Protein AF-A0AAN1KQ07-F1 (afdb_monomer)

pLDDT: mean 73.18, std 18.83, range [30.02, 97.5]

Sequence (276 aa):
MKSGLISFLAFVPVLSQASTLCHQEENWLAGCELRNDKVVSFCTDKTGLTTYRYGKPNNIELIIKERQPGTMKTLSEGYSRGAASEY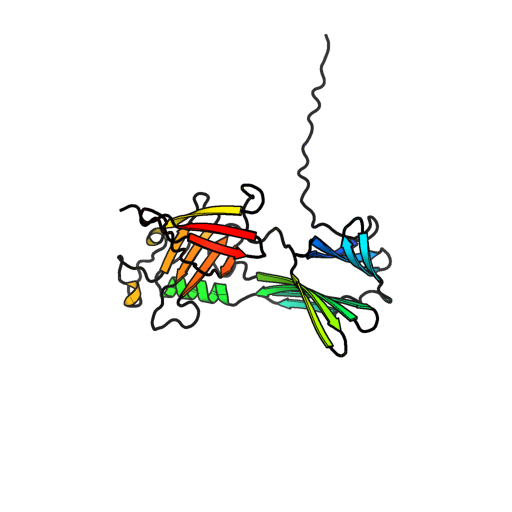QAQNGRYTYTYTDGLYGSNDAAYLLMELNHRGFEIAGLTENTLSHHTVDKSLTVSHDSKGELANIKCDDDSHFYGEPVGRSEYIHILRNVTDKYRLPLADLPSQCQSDTAPCVKLYEDFNRDFIFVQFQSIDQSSFVNDKAYLIKMATGDISQVTMQTLSSSDETLMKPLLYLTVDVKQLVVSLESEVR

Radius of gyration: 23.9 Å; Cα contacts (8 Å, |Δi|>4): 560; chains: 1; bounding box: 63×69×66 Å

Mean predicted aligned error: 15.03 Å

Organism: NCBI:txid689

Structure (mmCIF, N/CA/C/O backbone):
data_AF-A0AAN1KQ07-F1
#
_entry.id   AF-A0AAN1KQ07-F1
#
loop_
_atom_site.group_PDB
_atom_site.id
_atom_site.type_symbol
_atom_site.label_atom_id
_atom_site.label_alt_id
_atom_site.label_comp_id
_atom_site.label_asym_id
_atom_site.label_entity_id
_atom_site.label_seq_id
_atom_site.pdbx_PDB_ins_code
_atom_site.Cartn_x
_atom_site.Cartn_y
_atom_site.Cartn_z
_atom_site.occupancy
_atom_site.B_iso_or_equiv
_atom_site.auth_seq_id
_atom_site.auth_comp_id
_atom_site.auth_asym_id
_atom_site.auth_atom_id
_atom_site.pdbx_PDB_model_num
ATOM 1 N N . MET A 1 1 ? -34.128 50.312 -18.039 1.00 38.19 1 MET A N 1
ATOM 2 C CA . MET A 1 1 ? -32.813 49.825 -17.570 1.00 38.19 1 MET A CA 1
ATOM 3 C C . MET A 1 1 ? -33.069 48.710 -16.565 1.00 38.19 1 MET A C 1
ATOM 5 O O . MET A 1 1 ? -33.538 49.000 -15.475 1.00 38.19 1 MET A O 1
ATOM 9 N N . LYS A 1 2 ? -32.902 47.441 -16.953 1.00 36.25 2 LYS A N 1
ATOM 10 C CA . LYS A 1 2 ? -33.012 46.291 -16.041 1.00 36.25 2 LYS A CA 1
ATOM 11 C C . LYS A 1 2 ? -31.620 45.685 -15.920 1.00 36.25 2 LYS A C 1
ATOM 13 O O . LYS A 1 2 ? -31.117 45.125 -16.886 1.00 36.25 2 LYS A O 1
ATOM 18 N N . SER A 1 3 ? -30.997 45.895 -14.765 1.00 41.97 3 SER A N 1
ATOM 19 C CA . SER A 1 3 ? -29.704 45.314 -14.413 1.00 41.97 3 SER A CA 1
ATOM 20 C C . SER A 1 3 ? -29.945 43.870 -13.974 1.00 41.97 3 SER A C 1
ATOM 22 O O . SER A 1 3 ? -30.641 43.640 -12.986 1.00 41.97 3 SER A O 1
ATOM 24 N N . GLY A 1 4 ? -29.461 42.907 -14.757 1.00 42.38 4 GLY A N 1
ATOM 25 C CA . GLY A 1 4 ? -29.500 41.487 -14.420 1.00 42.38 4 GLY A CA 1
ATOM 26 C C . GLY A 1 4 ? -28.246 41.118 -13.639 1.00 42.38 4 GLY A C 1
ATOM 27 O O . GLY A 1 4 ? -27.149 41.147 -14.190 1.00 42.38 4 GLY A O 1
ATOM 28 N N . LEU A 1 5 ? -28.413 40.797 -12.356 1.00 42.97 5 LEU A N 1
ATOM 29 C CA . LEU A 1 5 ? -27.361 40.246 -11.508 1.00 42.97 5 LEU A CA 1
ATOM 30 C C . LEU A 1 5 ? -27.077 38.807 -11.973 1.00 42.97 5 LEU A C 1
ATOM 32 O O . LEU A 1 5 ? -27.916 37.923 -11.805 1.00 42.97 5 LEU A O 1
ATOM 36 N N . ILE A 1 6 ? -25.915 38.572 -12.578 1.00 50.25 6 ILE A N 1
ATOM 37 C CA . ILE A 1 6 ? -25.430 37.222 -12.881 1.00 50.25 6 ILE A CA 1
ATOM 38 C C . ILE A 1 6 ? -24.844 36.662 -11.583 1.00 50.25 6 ILE A C 1
ATOM 40 O O . ILE A 1 6 ? -23.794 37.104 -11.121 1.00 50.25 6 ILE A O 1
ATOM 44 N N . SER A 1 7 ? -25.563 35.725 -10.964 1.00 46.09 7 SER A N 1
ATOM 45 C CA . SER A 1 7 ? -25.083 34.960 -9.814 1.00 46.09 7 SER A CA 1
ATOM 46 C C . SER A 1 7 ? -24.052 33.940 -10.302 1.00 46.09 7 SER A C 1
ATOM 48 O O . SER A 1 7 ? -24.387 32.991 -11.007 1.00 46.09 7 SER A O 1
ATOM 50 N N . PHE A 1 8 ? -22.783 34.173 -9.965 1.00 45.00 8 PHE A N 1
ATOM 51 C CA . PHE A 1 8 ? -21.714 33.194 -10.124 1.00 45.00 8 PHE A CA 1
ATOM 52 C C . PHE A 1 8 ? -21.908 32.092 -9.073 1.00 45.00 8 PHE A C 1
ATOM 54 O O . PHE A 1 8 ? -21.627 32.292 -7.892 1.00 45.00 8 PHE A O 1
ATOM 61 N N . LEU A 1 9 ? -22.407 30.932 -9.502 1.00 43.44 9 LEU A N 1
ATOM 62 C CA . LEU A 1 9 ? -22.346 29.695 -8.726 1.00 43.44 9 LEU A CA 1
ATOM 63 C C . LEU A 1 9 ? -20.878 29.270 -8.628 1.00 43.44 9 LEU A C 1
ATOM 65 O O . LEU A 1 9 ? -20.311 28.716 -9.568 1.00 43.44 9 LEU A O 1
ATOM 69 N N . ALA A 1 10 ? -20.252 29.567 -7.492 1.00 41.28 10 ALA A N 1
ATOM 70 C CA . ALA A 1 10 ? -18.958 29.009 -7.144 1.00 41.28 10 ALA A CA 1
ATOM 71 C C . ALA A 1 10 ? -19.138 27.511 -6.860 1.00 41.28 10 ALA A C 1
ATOM 73 O O . ALA A 1 10 ? -19.694 27.125 -5.831 1.00 41.28 10 ALA A O 1
ATOM 74 N N . PHE A 1 11 ? -18.686 26.669 -7.789 1.00 35.41 11 PHE A N 1
ATOM 75 C CA . PHE A 1 11 ? -18.476 25.249 -7.534 1.00 35.41 11 PHE A CA 1
ATOM 76 C C . PHE A 1 11 ? -17.309 25.119 -6.557 1.00 35.41 11 PHE A C 1
ATOM 78 O O . PHE A 1 11 ? -16.147 25.249 -6.937 1.00 35.41 11 PHE A O 1
ATOM 85 N N . VAL A 1 12 ? -17.625 24.910 -5.281 1.00 34.44 12 VAL A N 1
ATOM 86 C CA . VAL A 1 12 ? -16.639 24.467 -4.298 1.00 34.44 12 VAL A CA 1
ATOM 87 C C . VAL A 1 12 ? -16.418 22.975 -4.559 1.00 34.44 12 VAL A C 1
ATOM 89 O O . VAL A 1 12 ? -17.384 22.215 -4.453 1.00 34.44 12 VAL A O 1
ATOM 92 N N . PRO A 1 13 ? -15.209 22.529 -4.940 1.00 33.00 13 PRO A N 1
ATOM 93 C CA . PRO A 1 13 ? -14.930 21.107 -5.053 1.00 33.00 13 PRO A CA 1
ATOM 94 C C . PRO A 1 13 ? -15.088 20.483 -3.664 1.00 33.00 13 PRO A C 1
ATOM 96 O O . PRO A 1 13 ? -14.389 20.849 -2.717 1.00 33.00 13 PRO A O 1
ATOM 99 N N . VAL A 1 14 ? -16.052 19.574 -3.533 1.00 30.09 14 VAL A N 1
ATOM 100 C CA . VAL A 1 14 ? -16.209 18.747 -2.339 1.00 30.09 14 VAL A CA 1
ATOM 101 C C . VAL A 1 14 ? -15.036 17.777 -2.353 1.00 30.09 14 VAL A C 1
ATOM 103 O O . VAL A 1 14 ? -15.020 16.829 -3.132 1.00 30.09 14 VAL A O 1
ATOM 106 N N . LEU A 1 15 ? -14.018 18.058 -1.539 1.00 30.02 15 LEU A N 1
ATOM 107 C CA . LEU A 1 15 ? -12.998 17.073 -1.197 1.00 30.02 15 LEU A CA 1
ATOM 108 C C . LEU A 1 15 ? -13.738 15.835 -0.678 1.00 30.02 15 LEU A C 1
ATOM 110 O O . LEU A 1 15 ? -14.465 15.932 0.311 1.00 30.02 15 LEU A O 1
ATOM 114 N N . SER A 1 16 ? -13.607 14.712 -1.387 1.00 33.19 16 SER A N 1
ATOM 115 C CA . SER A 1 16 ? -14.172 13.427 -0.980 1.00 33.19 16 SER A CA 1
ATOM 116 C C . SER A 1 16 ? -13.519 13.016 0.337 1.00 33.19 16 SER A C 1
ATOM 118 O O . SER A 1 16 ? -12.404 12.501 0.373 1.00 33.19 16 SER A O 1
ATOM 120 N N . GLN A 1 17 ? -14.171 13.359 1.442 1.00 42.62 17 GLN A N 1
ATOM 121 C CA . GLN A 1 17 ? -13.816 12.883 2.765 1.00 42.62 17 GLN A CA 1
ATOM 122 C C . GLN A 1 17 ? -14.303 11.436 2.843 1.00 42.62 17 GLN A C 1
ATOM 124 O O . GLN A 1 17 ? -15.470 11.183 2.537 1.00 42.62 17 GLN A O 1
ATOM 129 N N . ALA A 1 18 ? -13.423 10.500 3.214 1.00 51.59 18 ALA A N 1
ATOM 130 C CA . ALA A 1 18 ? -13.795 9.103 3.427 1.00 51.59 18 ALA A CA 1
ATOM 131 C C . ALA A 1 18 ? -15.107 9.024 4.224 1.00 51.59 18 ALA A C 1
ATOM 133 O O . ALA A 1 18 ? -15.278 9.739 5.220 1.00 51.59 18 ALA A O 1
ATOM 134 N N . SER A 1 19 ? -16.048 8.200 3.756 1.00 71.62 19 SER A N 1
ATOM 135 C CA . SER A 1 19 ? -17.353 8.058 4.392 1.00 71.62 19 SER A CA 1
ATOM 136 C C . SER A 1 19 ? -17.136 7.614 5.849 1.00 71.62 19 SER A C 1
ATOM 138 O O . SER A 1 19 ? -16.514 6.595 6.127 1.00 71.62 19 SER A O 1
ATOM 140 N N . THR A 1 20 ? -17.553 8.439 6.814 1.00 87.12 20 THR A N 1
ATOM 141 C CA . THR A 1 20 ? -17.334 8.205 8.252 1.00 87.12 20 THR A CA 1
ATOM 142 C C . THR A 1 20 ? -18.661 7.980 8.966 1.00 87.12 20 THR A C 1
ATOM 144 O O . THR A 1 20 ? -19.674 8.584 8.615 1.00 87.12 20 THR A O 1
ATOM 147 N N . LEU A 1 21 ? -18.664 7.119 9.990 1.00 94.12 21 LEU A N 1
ATOM 148 C CA . LEU A 1 21 ? -19.813 6.894 10.878 1.00 94.12 21 LEU A CA 1
ATOM 149 C C . LEU A 1 21 ? -19.803 7.812 12.113 1.00 94.12 21 LEU A C 1
ATOM 151 O O . LEU A 1 21 ? -20.588 7.600 13.040 1.00 94.12 21 LEU A O 1
ATOM 155 N N . CYS A 1 22 ? -18.910 8.802 12.170 1.00 93.38 22 CYS A N 1
ATOM 156 C CA . CYS A 1 22 ? -18.866 9.759 13.274 1.00 93.38 22 CYS A CA 1
ATOM 157 C C . CYS A 1 22 ? -20.029 10.748 13.213 1.00 93.38 22 CYS A C 1
ATOM 159 O O . CYS A 1 22 ? -20.415 11.228 12.147 1.00 93.38 22 CYS A O 1
ATOM 161 N N . HIS A 1 23 ? -20.592 11.071 14.375 1.00 91.81 23 HIS A N 1
ATOM 162 C CA . HIS A 1 23 ? -21.621 12.102 14.474 1.00 91.81 23 HIS A CA 1
ATOM 163 C C . HIS A 1 23 ? -20.999 13.505 14.366 1.00 91.81 23 HIS A C 1
ATOM 165 O O . HIS A 1 23 ? -19.813 13.680 14.618 1.00 91.81 23 HIS A O 1
ATOM 171 N N . GLN A 1 24 ? -21.807 14.530 14.061 1.00 87.00 24 GLN A N 1
ATOM 172 C CA . GLN A 1 24 ? -21.331 15.917 13.880 1.00 87.00 24 GLN A CA 1
ATOM 173 C C . GLN A 1 24 ? -20.550 16.495 15.073 1.00 87.00 24 GLN A C 1
ATOM 175 O O . GLN A 1 24 ? -19.737 17.396 14.892 1.00 87.00 24 GLN A O 1
ATOM 180 N N . GLU A 1 25 ? -20.812 16.016 16.291 1.00 90.25 25 GLU A N 1
ATOM 181 C CA . GLU A 1 25 ? -20.125 16.472 17.507 1.00 90.25 25 GLU A CA 1
ATOM 182 C C . GLU A 1 25 ? -18.886 15.641 17.876 1.00 90.25 25 GLU A C 1
ATOM 184 O O . GLU A 1 25 ? -18.227 15.931 18.877 1.00 90.25 25 GLU A O 1
ATOM 189 N N . GLU A 1 26 ? -18.585 14.601 17.102 1.00 93.31 26 GLU A N 1
ATOM 190 C CA . GLU A 1 26 ? -17.458 13.704 17.322 1.00 93.31 26 GLU A CA 1
ATOM 191 C C . GLU A 1 26 ? -16.342 13.999 16.321 1.00 93.31 26 GLU A C 1
ATOM 193 O O . GLU A 1 26 ? -16.582 14.317 15.157 1.00 93.31 26 GLU A O 1
ATOM 198 N N . ASN A 1 27 ? -15.102 13.835 16.765 1.00 91.56 27 ASN A N 1
ATOM 199 C CA . ASN A 1 27 ? -13.942 13.893 15.891 1.00 91.56 27 ASN A CA 1
ATOM 200 C C . ASN A 1 27 ? -13.639 12.495 15.360 1.00 91.56 27 ASN A C 1
ATOM 202 O O . ASN A 1 27 ? -13.567 11.537 16.131 1.00 91.56 27 ASN A O 1
ATOM 206 N N . TRP A 1 28 ? -13.423 12.374 14.055 1.00 90.25 28 TRP A N 1
ATOM 207 C CA . TRP A 1 28 ? -12.919 11.137 13.469 1.00 90.25 28 TRP A CA 1
ATOM 208 C C . TRP A 1 28 ? -11.459 10.912 13.880 1.00 90.25 28 TRP A C 1
ATOM 210 O O . TRP A 1 28 ? -10.642 11.826 13.776 1.00 90.25 28 TRP A O 1
ATOM 220 N N . LEU A 1 29 ? -11.143 9.706 14.361 1.00 88.62 29 LEU A N 1
ATOM 221 C CA . LEU A 1 29 ? -9.776 9.299 14.693 1.00 88.62 29 LEU A CA 1
ATOM 222 C C . LEU A 1 29 ? -9.156 8.392 13.635 1.00 88.62 29 LEU A C 1
ATOM 224 O O . LEU A 1 29 ? -7.990 8.562 13.298 1.00 88.62 29 LEU A O 1
ATOM 228 N N . ALA A 1 30 ? -9.901 7.370 13.222 1.00 88.31 30 ALA A N 1
ATOM 229 C CA . ALA A 1 30 ? -9.406 6.283 12.392 1.00 88.31 30 ALA A CA 1
ATOM 230 C C . ALA A 1 30 ? -10.575 5.508 11.781 1.00 88.31 30 ALA A C 1
ATOM 232 O O . ALA A 1 30 ? -11.678 5.483 12.338 1.00 88.31 30 ALA A O 1
ATOM 233 N N . GLY A 1 31 ? -10.333 4.843 10.658 1.00 88.75 31 GLY A N 1
ATOM 234 C CA . GLY A 1 31 ? -11.320 4.012 9.985 1.00 88.75 31 GLY A CA 1
ATOM 235 C C . GLY A 1 31 ? -11.272 4.156 8.473 1.00 88.75 31 GLY A C 1
ATOM 236 O O . GLY A 1 31 ? -10.459 4.895 7.926 1.00 88.75 31 GLY A O 1
ATOM 237 N N . CYS A 1 32 ? -12.161 3.442 7.803 1.00 84.38 32 CYS A N 1
ATOM 238 C CA . CYS A 1 32 ? -12.238 3.417 6.353 1.00 84.38 32 CYS A CA 1
ATOM 239 C C . CYS A 1 32 ? -13.582 2.842 5.904 1.00 84.38 32 CYS A C 1
ATOM 241 O O . CYS A 1 32 ? -14.284 2.174 6.675 1.00 84.38 32 CYS A O 1
ATOM 243 N N . GLU A 1 33 ? -13.897 3.046 4.633 1.00 86.25 33 GLU A N 1
ATOM 244 C CA . GLU A 1 33 ? -14.807 2.161 3.920 1.00 86.25 33 GLU A CA 1
ATOM 245 C C . GLU A 1 33 ? -14.101 0.819 3.682 1.00 86.25 33 GLU A C 1
ATOM 247 O O . GLU A 1 33 ? -12.896 0.774 3.465 1.00 86.25 33 GLU A O 1
ATOM 252 N N . LEU A 1 34 ? -14.820 -0.287 3.810 1.00 82.62 34 LEU A N 1
ATOM 253 C CA . LEU A 1 34 ? -14.346 -1.661 3.696 1.00 82.62 34 LEU A CA 1
ATOM 254 C C . LEU A 1 34 ? -14.889 -2.262 2.402 1.00 82.62 34 LEU A C 1
ATOM 256 O O . LEU A 1 34 ? -16.007 -1.956 1.997 1.00 82.62 34 LEU A O 1
ATOM 260 N N . ARG A 1 35 ? -14.176 -3.235 1.826 1.00 77.38 35 ARG A N 1
ATOM 261 C CA . ARG A 1 35 ? -14.555 -3.907 0.558 1.00 77.38 35 ARG A CA 1
ATOM 262 C C . ARG A 1 35 ? -15.861 -4.713 0.582 1.00 77.38 35 ARG A C 1
ATOM 264 O O . ARG A 1 35 ? -16.180 -5.414 -0.371 1.00 77.38 35 ARG A O 1
ATOM 271 N N . ASN A 1 36 ? -16.591 -4.682 1.689 1.00 79.88 36 ASN A N 1
ATOM 272 C CA . ASN A 1 36 ? -17.936 -5.236 1.816 1.00 79.88 36 ASN A CA 1
ATOM 273 C C . ASN A 1 36 ? -19.011 -4.134 1.891 1.00 79.88 36 ASN A C 1
ATOM 275 O O . ASN A 1 36 ? -20.082 -4.372 2.455 1.00 79.88 36 ASN A O 1
ATOM 279 N N . ASP A 1 37 ? -18.709 -2.945 1.362 1.00 80.31 37 ASP A N 1
ATOM 280 C CA . ASP A 1 37 ? -19.550 -1.741 1.339 1.00 80.31 37 ASP A CA 1
ATOM 281 C C . ASP A 1 37 ? -19.962 -1.244 2.732 1.00 80.31 37 ASP A C 1
ATOM 283 O O . ASP A 1 37 ? -21.018 -0.628 2.909 1.00 80.31 37 ASP A O 1
ATOM 287 N N . LYS A 1 38 ? -19.188 -1.576 3.765 1.00 89.44 38 LYS A N 1
ATOM 288 C CA . LYS A 1 38 ? -19.426 -1.111 5.133 1.00 89.44 38 LYS A CA 1
ATOM 289 C C . LYS A 1 38 ? -18.301 -0.201 5.557 1.00 89.44 38 LYS A C 1
ATOM 291 O O . LYS A 1 38 ? -17.194 -0.289 5.064 1.00 89.44 38 LYS A O 1
ATOM 296 N N . VAL A 1 39 ? -18.572 0.634 6.532 1.00 91.31 39 VAL A N 1
ATOM 297 C CA . VAL A 1 39 ? -17.619 1.568 7.098 1.00 91.31 39 VAL A CA 1
ATOM 298 C C . VAL A 1 39 ? -17.259 1.097 8.495 1.00 91.31 39 VAL A C 1
ATOM 300 O O . VAL A 1 39 ? -18.127 0.663 9.256 1.00 91.31 39 VAL A O 1
ATOM 303 N N . VAL A 1 40 ? -15.981 1.203 8.836 1.00 94.06 40 VAL A N 1
ATOM 304 C CA . VAL A 1 40 ? -15.497 1.162 10.213 1.00 94.06 40 VAL A CA 1
ATOM 305 C C . VAL A 1 40 ? -15.055 2.564 10.619 1.00 94.06 40 VAL A C 1
ATOM 307 O O . VAL A 1 40 ? -14.403 3.263 9.848 1.00 94.06 40 VAL A O 1
ATOM 310 N N . SER A 1 41 ? -15.422 3.017 11.815 1.00 94.94 41 SER A N 1
ATOM 311 C CA . SER A 1 41 ? -14.990 4.324 12.323 1.00 94.94 41 SER A CA 1
ATOM 312 C C . SER A 1 41 ? -14.745 4.293 13.823 1.00 94.94 41 SER A C 1
ATOM 314 O O . SER A 1 41 ? -15.563 3.779 14.584 1.00 94.94 41 SER A O 1
ATOM 316 N N . PHE A 1 42 ? -13.643 4.902 14.241 1.00 94.75 42 PHE A N 1
ATOM 317 C CA . PHE A 1 42 ? -13.346 5.271 15.617 1.00 94.75 42 PHE A CA 1
ATOM 318 C C . PHE A 1 42 ? -13.550 6.778 15.751 1.00 94.75 42 PHE A C 1
ATOM 320 O O . PHE A 1 42 ? -12.911 7.565 15.053 1.00 94.75 42 PHE A O 1
ATOM 327 N N . CYS A 1 43 ? -14.465 7.172 16.631 1.00 94.94 43 CYS A N 1
ATOM 328 C CA . CYS A 1 43 ? -14.919 8.552 16.774 1.00 94.94 43 CYS A CA 1
ATOM 329 C C . CYS A 1 43 ? -14.785 9.000 18.224 1.00 94.94 43 CYS A C 1
ATOM 331 O O . CYS A 1 43 ? -15.295 8.322 19.113 1.00 94.94 43 CYS A O 1
ATOM 333 N N . THR A 1 44 ? -14.144 10.132 18.480 1.00 94.81 44 THR A N 1
ATOM 334 C CA . THR A 1 44 ? -13.910 10.635 19.837 1.00 94.81 44 THR A CA 1
ATOM 335 C C . THR A 1 44 ? -14.802 11.820 20.148 1.00 94.81 44 THR A C 1
ATOM 337 O O . THR A 1 44 ? -14.855 12.789 19.392 1.00 94.81 44 THR A O 1
ATOM 340 N N . ASP A 1 45 ? -15.494 11.752 21.281 1.00 93.12 45 ASP A N 1
ATOM 341 C CA . ASP A 1 45 ? -16.317 12.850 21.778 1.00 93.12 45 ASP A CA 1
ATOM 342 C C . ASP A 1 45 ? -15.485 13.909 22.535 1.00 93.12 45 ASP A C 1
ATOM 344 O O . ASP A 1 45 ? -14.293 13.745 22.804 1.00 93.12 45 ASP A O 1
ATOM 348 N N . LYS A 1 46 ? -16.121 15.024 22.916 1.00 90.31 46 LYS A N 1
ATOM 349 C CA . LYS A 1 46 ? -15.481 16.123 23.671 1.00 90.31 46 LYS A CA 1
ATOM 350 C C . LYS A 1 46 ? -14.935 15.699 25.042 1.00 90.31 46 LYS A C 1
ATOM 352 O O . LYS A 1 46 ? -14.144 16.435 25.624 1.00 90.31 46 LYS A O 1
ATOM 357 N N . THR A 1 47 ? -15.362 14.550 25.571 1.00 88.81 47 THR A N 1
ATOM 358 C CA . THR A 1 47 ? -14.863 13.998 26.841 1.00 88.81 47 THR A CA 1
ATOM 359 C C . THR A 1 47 ? -13.612 13.138 26.655 1.00 88.81 47 THR A C 1
ATOM 361 O O . THR A 1 47 ? -13.019 12.701 27.639 1.00 88.81 47 THR A O 1
ATOM 364 N N . GLY A 1 48 ? -13.189 12.915 25.406 1.00 88.94 48 GLY A N 1
ATOM 365 C CA . GLY A 1 48 ? -12.055 12.066 25.057 1.00 88.94 48 GLY A CA 1
ATOM 366 C C . GLY A 1 48 ? -12.408 10.582 24.952 1.00 88.94 48 GLY A C 1
ATOM 367 O O . GLY A 1 48 ? -11.510 9.772 24.743 1.00 88.94 48 GLY A O 1
ATOM 368 N N . LEU A 1 49 ? -13.687 10.209 25.081 1.00 94.06 49 LEU A N 1
ATOM 369 C CA . LEU A 1 49 ? -14.121 8.822 24.937 1.00 94.06 49 LEU A CA 1
ATOM 370 C C . LEU A 1 49 ? -14.297 8.470 23.466 1.00 94.06 49 LEU A C 1
ATOM 372 O O . LEU A 1 49 ? -15.006 9.157 22.725 1.00 94.06 49 LEU A O 1
ATOM 376 N N . THR A 1 50 ? -13.688 7.361 23.065 1.00 95.62 50 THR A N 1
ATOM 377 C CA . THR A 1 50 ? -13.784 6.842 21.701 1.00 95.62 50 THR A CA 1
ATOM 378 C C . THR A 1 50 ? -14.973 5.892 21.553 1.00 95.62 50 THR A C 1
ATOM 380 O O . THR A 1 50 ? -15.289 5.098 22.436 1.00 95.62 50 THR A O 1
ATOM 383 N N . THR A 1 51 ? -15.657 5.956 20.419 1.00 96.75 51 THR A N 1
ATOM 384 C CA . THR A 1 51 ? -16.721 5.031 20.036 1.00 96.75 51 THR A CA 1
ATOM 385 C C . THR A 1 51 ? -16.353 4.384 18.711 1.00 96.75 51 THR A C 1
ATOM 387 O O . THR A 1 51 ? -16.181 5.070 17.704 1.00 96.75 51 THR A O 1
ATOM 390 N N . TYR A 1 52 ? -16.243 3.060 18.723 1.00 97.00 52 TYR A N 1
ATOM 391 C CA . TYR A 1 52 ? -16.132 2.228 17.535 1.00 97.00 52 TYR A CA 1
ATOM 392 C C . TYR A 1 52 ? -17.517 1.994 16.931 1.00 97.00 52 TYR A C 1
ATOM 394 O O . TYR A 1 52 ? -18.465 1.655 17.649 1.00 97.00 52 TYR A O 1
ATOM 402 N N . ARG A 1 53 ? -17.622 2.135 15.610 1.00 97.50 53 ARG A N 1
ATOM 403 C CA . ARG A 1 53 ? -18.828 1.857 14.828 1.00 97.50 53 ARG A CA 1
ATOM 404 C C . ARG A 1 53 ? -18.491 1.029 13.597 1.00 97.50 53 ARG A C 1
ATOM 406 O O . ARG A 1 53 ? -17.476 1.276 12.950 1.00 97.50 53 ARG A O 1
ATOM 413 N N . TYR A 1 54 ? -19.376 0.096 13.260 1.00 96.81 54 TYR A N 1
ATOM 414 C CA . TYR A 1 54 ? -19.322 -0.689 12.028 1.00 96.81 54 TYR A CA 1
ATOM 415 C C . TYR A 1 54 ? -20.714 -0.810 11.399 1.00 96.81 54 TYR A C 1
ATOM 417 O O . TYR A 1 54 ? -21.692 -1.078 12.102 1.00 96.81 54 TYR A O 1
ATOM 425 N N . GLY A 1 55 ? -20.816 -0.610 10.084 1.00 94.69 55 GLY A N 1
ATOM 426 C CA . GLY A 1 55 ? -22.075 -0.703 9.336 1.00 94.69 55 GLY A CA 1
ATOM 427 C C . GLY A 1 55 ? -22.130 0.275 8.164 1.00 94.69 55 GLY A C 1
ATOM 428 O O . GLY A 1 55 ? -21.109 0.584 7.569 1.00 94.69 55 GLY A O 1
ATOM 429 N N . LYS A 1 56 ? -23.317 0.779 7.828 1.00 91.62 56 LYS A N 1
ATOM 430 C CA . LYS A 1 56 ? -23.528 1.819 6.803 1.00 91.62 56 LYS A CA 1
ATOM 431 C C . LYS A 1 56 ? -23.990 3.129 7.459 1.00 91.62 56 LYS A C 1
ATOM 433 O O . LYS A 1 56 ? -24.582 3.060 8.536 1.00 91.62 56 LYS A O 1
ATOM 438 N N . PRO A 1 57 ? -23.832 4.305 6.814 1.00 85.19 57 PRO A N 1
ATOM 439 C CA . PRO A 1 57 ? -24.265 5.592 7.380 1.00 85.19 57 PRO A CA 1
ATOM 440 C C . PRO A 1 57 ? -25.720 5.613 7.878 1.00 85.19 57 PRO A C 1
ATOM 442 O O . PRO A 1 57 ? -26.022 6.224 8.896 1.00 85.19 57 PRO A O 1
ATOM 445 N N . ASN A 1 58 ? -26.609 4.881 7.198 1.00 85.88 58 ASN A N 1
ATOM 446 C CA . ASN A 1 58 ? -28.031 4.784 7.548 1.00 85.88 58 ASN A CA 1
ATOM 447 C C . ASN A 1 58 ? -28.394 3.519 8.353 1.00 85.88 58 ASN A C 1
ATOM 449 O O . ASN A 1 58 ? -29.565 3.317 8.665 1.00 85.88 58 ASN A O 1
ATOM 453 N N . ASN A 1 59 ? -27.432 2.637 8.644 1.00 93.25 59 ASN A N 1
ATOM 454 C CA . ASN A 1 59 ? -27.658 1.386 9.369 1.00 93.25 59 ASN A CA 1
ATOM 455 C C . ASN A 1 59 ? -26.372 0.925 10.071 1.00 93.25 59 ASN A C 1
ATOM 457 O O . ASN A 1 59 ? -25.567 0.192 9.491 1.00 93.25 59 ASN A O 1
ATOM 461 N N . ILE A 1 60 ? -26.176 1.365 11.313 1.00 95.62 60 ILE A N 1
ATOM 462 C CA . ILE A 1 60 ? -25.035 0.945 12.129 1.00 95.62 60 ILE A CA 1
ATOM 463 C C . ILE A 1 60 ? -25.353 -0.418 12.749 1.00 95.62 60 ILE A C 1
ATOM 465 O O . ILE A 1 60 ? -26.332 -0.564 13.476 1.00 95.62 60 ILE A O 1
ATOM 469 N N . GLU A 1 61 ? -24.514 -1.411 12.468 1.00 95.50 61 GLU A N 1
ATOM 470 C CA . GLU A 1 61 ? -24.706 -2.800 12.900 1.00 95.50 61 GLU A CA 1
ATOM 471 C C . GLU A 1 61 ? -24.061 -3.079 14.261 1.00 95.50 61 GLU A C 1
ATOM 473 O O . GLU A 1 61 ? -24.521 -3.941 15.009 1.00 95.50 61 GLU A O 1
ATOM 478 N N . LEU A 1 62 ? -22.987 -2.355 14.589 1.00 96.69 62 LEU A N 1
ATOM 479 C CA . LEU A 1 62 ? -22.245 -2.536 15.829 1.00 96.69 62 LEU A CA 1
ATOM 480 C C . LEU A 1 62 ? -21.727 -1.199 16.357 1.00 96.69 62 LEU A C 1
ATOM 482 O O . LEU A 1 62 ? -21.153 -0.406 15.613 1.00 96.69 62 LEU A O 1
ATOM 486 N N . ILE A 1 63 ? -21.914 -0.983 17.661 1.00 97.12 63 ILE A N 1
ATOM 487 C CA . ILE A 1 63 ? -21.420 0.177 18.404 1.00 97.12 63 ILE A CA 1
ATOM 488 C C . ILE A 1 63 ? -20.735 -0.331 19.667 1.00 97.12 63 ILE A C 1
ATOM 490 O O . ILE A 1 63 ? -21.341 -1.058 20.455 1.00 97.12 63 ILE A O 1
ATOM 494 N N . ILE A 1 64 ? -19.484 0.067 19.876 1.00 96.94 64 ILE A N 1
ATOM 495 C CA . ILE A 1 64 ? -18.734 -0.230 21.097 1.00 96.94 64 ILE A CA 1
ATOM 496 C C . ILE A 1 64 ? -18.186 1.095 21.609 1.00 96.94 64 ILE A C 1
ATOM 498 O O . ILE A 1 64 ? -17.408 1.750 20.921 1.00 96.94 64 ILE A O 1
ATOM 502 N N . LYS A 1 65 ? -18.598 1.503 22.812 1.00 94.62 65 LYS A N 1
ATOM 503 C CA . LYS A 1 65 ? -18.068 2.703 23.459 1.00 94.62 65 LYS A CA 1
ATOM 504 C C . LYS A 1 65 ? -16.958 2.328 24.426 1.00 94.62 65 LYS A C 1
ATOM 506 O O . LYS A 1 65 ? -17.073 1.387 25.212 1.00 94.62 65 LYS A O 1
ATOM 511 N N . GLU A 1 66 ? -15.889 3.094 24.354 1.00 91.06 66 GLU A N 1
ATOM 512 C CA . GLU A 1 66 ? -14.783 3.042 25.280 1.00 91.06 66 GLU A CA 1
ATOM 513 C C . GLU A 1 66 ? -15.241 3.319 26.721 1.00 91.06 66 GLU A C 1
ATOM 515 O O . GLU A 1 66 ? -16.090 4.176 26.970 1.00 91.06 66 GLU A O 1
ATOM 520 N N . ARG A 1 67 ? -14.676 2.589 27.690 1.00 86.94 67 ARG A N 1
ATOM 521 C CA . ARG A 1 67 ? -14.991 2.784 29.117 1.00 86.94 67 ARG A CA 1
ATOM 522 C C . ARG A 1 67 ? -14.145 3.878 29.765 1.00 86.94 67 ARG A C 1
ATOM 524 O O . ARG A 1 67 ? -14.598 4.503 30.719 1.00 86.94 67 ARG A O 1
ATOM 531 N N . GLN A 1 68 ? -12.920 4.065 29.284 1.00 88.44 68 GLN A N 1
ATOM 532 C CA . GLN A 1 68 ? -11.953 5.043 29.777 1.00 88.44 68 GLN A CA 1
ATOM 533 C C . GLN A 1 68 ? -11.150 5.596 28.597 1.00 88.44 68 GLN A C 1
ATOM 535 O O . GLN A 1 68 ? -10.728 4.788 27.775 1.00 88.44 68 GLN A O 1
ATOM 540 N N . PRO A 1 69 ? -10.905 6.914 28.508 1.00 87.88 69 PRO A N 1
ATOM 541 C CA . PRO A 1 69 ? -10.211 7.506 27.368 1.00 87.88 69 PRO A CA 1
ATOM 542 C C . PRO A 1 69 ? -8.873 6.822 27.050 1.00 87.88 69 PRO A C 1
ATOM 544 O O . PRO A 1 69 ? -8.053 6.621 27.946 1.00 87.88 69 PRO A O 1
ATOM 547 N N . GLY A 1 70 ? -8.638 6.509 25.775 1.00 82.62 70 GLY A N 1
ATOM 548 C CA . GLY A 1 70 ? -7.338 6.047 25.267 1.00 82.62 70 GLY A CA 1
ATOM 549 C C . GLY A 1 70 ? -7.041 4.548 25.413 1.00 82.62 70 GLY A C 1
ATOM 550 O O . GLY A 1 70 ? -5.941 4.121 25.089 1.00 82.62 70 GLY A O 1
ATOM 551 N N . THR A 1 71 ? -8.001 3.738 25.853 1.00 86.38 71 THR A N 1
ATOM 552 C CA . THR A 1 71 ? -7.916 2.265 25.906 1.00 86.38 71 THR A CA 1
ATOM 553 C C . THR A 1 71 ? -8.145 1.564 24.562 1.00 86.38 71 THR A C 1
ATOM 555 O O . THR A 1 71 ? -7.718 0.426 24.398 1.00 86.38 71 THR A O 1
ATOM 558 N N . MET A 1 72 ? -8.804 2.215 23.599 1.00 89.75 72 MET A N 1
ATOM 559 C CA . MET A 1 72 ? -9.037 1.662 22.262 1.00 89.75 72 MET A CA 1
ATOM 560 C C . MET A 1 72 ? -7.843 1.836 21.325 1.00 89.75 72 MET A C 1
ATOM 562 O O . MET A 1 72 ? -7.787 1.153 20.314 1.00 89.75 72 MET A O 1
ATOM 566 N N . LYS A 1 73 ? -6.886 2.724 21.612 1.00 84.56 73 LYS A N 1
ATOM 567 C CA . LYS A 1 73 ? -5.653 2.829 20.820 1.00 84.56 73 LYS A CA 1
ATOM 568 C C . LYS A 1 73 ? -4.601 1.908 21.431 1.00 84.56 73 LYS A C 1
ATOM 570 O O . LYS A 1 73 ? -4.153 2.156 22.547 1.00 84.56 73 LYS A O 1
ATOM 575 N N . THR A 1 74 ? -4.217 0.856 20.717 1.00 79.00 74 THR A N 1
ATOM 576 C CA . THR A 1 74 ? -3.320 -0.191 21.238 1.00 79.00 74 THR A CA 1
ATOM 577 C C . THR A 1 74 ? -1.888 -0.030 20.749 1.00 79.00 74 THR A C 1
ATOM 579 O O . THR A 1 74 ? -0.958 -0.367 21.479 1.00 79.00 74 THR A O 1
ATOM 582 N N . LEU A 1 75 ? -1.698 0.547 19.560 1.00 73.19 75 LEU A N 1
ATOM 583 C CA . LEU A 1 75 ? -0.381 0.761 18.969 1.00 73.19 75 LEU A CA 1
ATOM 584 C C . LEU A 1 75 ? -0.295 2.125 18.276 1.00 73.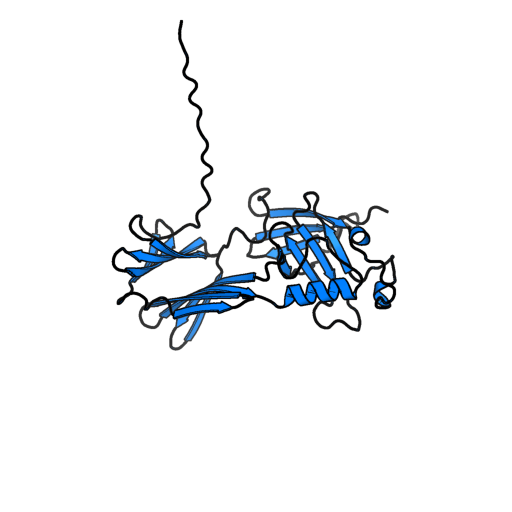19 75 LEU A C 1
ATOM 586 O O . LEU A 1 75 ? -1.242 2.592 17.640 1.00 73.19 75 LEU A O 1
ATOM 590 N N . SER A 1 76 ? 0.873 2.753 18.383 1.00 72.94 76 SER A N 1
ATOM 591 C CA . SER A 1 76 ? 1.287 3.874 17.544 1.00 72.94 76 SER A CA 1
ATOM 592 C C . SER A 1 76 ? 2.789 3.758 17.333 1.00 72.94 76 SER A C 1
ATOM 594 O O . SER A 1 76 ? 3.566 4.093 18.224 1.00 72.94 76 SER A O 1
ATOM 596 N N . GLU A 1 77 ? 3.196 3.284 16.167 1.00 63.28 77 GLU A N 1
ATOM 597 C CA . GLU A 1 77 ? 4.599 3.154 15.796 1.00 63.28 77 GLU A CA 1
ATOM 598 C C . GLU A 1 77 ? 4.896 4.034 14.589 1.00 63.28 77 GLU A C 1
ATOM 600 O O . GLU A 1 77 ? 4.116 4.102 13.642 1.00 63.28 77 GLU A O 1
ATOM 605 N N . GLY A 1 78 ? 6.034 4.718 14.638 1.00 52.47 78 GLY A N 1
ATOM 606 C CA . GLY A 1 78 ? 6.579 5.475 13.522 1.00 52.47 78 GLY A CA 1
ATOM 607 C C . GLY A 1 78 ? 8.079 5.233 13.451 1.00 52.47 78 GLY A C 1
ATOM 608 O O . GLY A 1 78 ? 8.783 5.378 14.450 1.00 52.47 78 GLY A O 1
ATOM 609 N N . TYR A 1 79 ? 8.565 4.851 12.280 1.00 54.38 79 TYR A N 1
ATOM 610 C CA . TYR A 1 79 ? 9.984 4.695 11.980 1.00 54.38 79 TYR A CA 1
ATOM 611 C C . TYR A 1 79 ? 10.267 5.257 10.586 1.00 54.38 79 TYR A C 1
ATOM 613 O O . TYR A 1 79 ? 9.351 5.577 9.833 1.00 54.38 79 TYR A O 1
ATOM 621 N N . SER A 1 80 ? 11.544 5.394 10.224 1.00 42.81 80 SER A N 1
ATOM 622 C CA . SER A 1 80 ? 11.975 6.059 8.981 1.00 42.81 80 SER A CA 1
ATOM 623 C C . SER A 1 80 ? 11.371 5.486 7.693 1.00 42.81 80 SER A C 1
ATOM 625 O O . SER A 1 80 ? 11.492 6.111 6.646 1.00 42.81 80 SER A O 1
ATOM 627 N N . ARG A 1 81 ? 10.745 4.306 7.759 1.00 47.09 81 ARG A N 1
ATOM 628 C CA . ARG A 1 81 ? 10.226 3.545 6.618 1.00 47.09 81 ARG A CA 1
ATOM 629 C C . ARG A 1 81 ? 8.766 3.125 6.776 1.00 47.09 81 ARG A C 1
ATOM 631 O O . ARG A 1 81 ? 8.288 2.332 5.981 1.00 47.09 81 ARG A O 1
ATOM 638 N N . GLY A 1 82 ? 8.053 3.603 7.790 1.00 57.03 82 GLY A N 1
ATOM 639 C CA . GLY A 1 82 ? 6.672 3.190 7.987 1.00 57.03 82 GLY A CA 1
ATOM 640 C C . GLY A 1 82 ? 6.040 3.763 9.238 1.00 57.03 82 GLY A C 1
ATOM 641 O O . GLY A 1 82 ? 6.715 4.234 10.154 1.00 57.03 82 GLY A O 1
ATOM 642 N N . ALA A 1 83 ? 4.720 3.704 9.266 1.00 61.41 83 ALA A N 1
ATOM 643 C CA . ALA A 1 83 ? 3.938 4.023 10.441 1.00 61.41 83 ALA A CA 1
ATOM 644 C C . ALA A 1 83 ? 2.804 3.014 10.555 1.00 61.41 83 ALA A C 1
ATOM 646 O O . ALA A 1 83 ? 2.165 2.689 9.561 1.00 61.41 83 ALA A O 1
ATOM 647 N N . ALA A 1 84 ? 2.556 2.522 11.758 1.00 72.62 84 ALA A N 1
ATOM 648 C CA . ALA A 1 84 ? 1.421 1.661 12.028 1.00 72.62 84 ALA A CA 1
ATOM 649 C C . ALA A 1 84 ? 0.651 2.232 13.211 1.00 72.62 84 ALA A C 1
ATOM 651 O O . ALA A 1 84 ? 1.218 2.508 14.271 1.00 72.62 84 ALA A O 1
ATOM 652 N N . SER A 1 85 ? -0.648 2.422 13.029 1.00 81.31 85 SER A N 1
ATOM 653 C CA . SER A 1 85 ? -1.564 2.672 14.134 1.00 81.31 85 SER A CA 1
ATOM 654 C C . SER A 1 85 ? -2.525 1.505 14.252 1.00 81.31 85 SER A C 1
ATOM 656 O O . SER A 1 85 ? -3.045 1.015 13.253 1.00 81.31 85 SER A O 1
ATOM 658 N N . GLU A 1 86 ? -2.771 1.068 15.480 1.00 88.38 86 GLU A N 1
ATOM 659 C CA . GLU A 1 86 ? -3.738 0.015 15.757 1.00 88.38 86 GLU A CA 1
ATOM 660 C C . GLU A 1 86 ? -4.784 0.522 16.743 1.00 88.38 86 GLU A C 1
ATOM 662 O O . GLU A 1 86 ? -4.467 1.126 17.776 1.00 88.38 86 GLU A O 1
ATOM 667 N N . TYR A 1 87 ? -6.041 0.264 16.397 1.00 92.12 87 TYR A N 1
ATOM 668 C CA . TYR A 1 87 ? -7.197 0.575 17.213 1.00 92.12 87 TYR A CA 1
ATOM 669 C C . TYR A 1 87 ? -8.012 -0.692 17.440 1.00 92.12 87 TYR A C 1
ATOM 671 O O . TYR A 1 87 ? -8.361 -1.397 16.496 1.00 92.12 87 TYR A O 1
ATOM 679 N N . GLN A 1 88 ? -8.354 -0.974 18.691 1.00 93.94 88 GLN A N 1
ATOM 680 C CA . GLN A 1 88 ? -9.050 -2.180 19.094 1.00 93.94 88 GLN A CA 1
ATOM 681 C C . GLN A 1 88 ? -10.332 -1.861 19.860 1.00 93.94 88 GLN A C 1
ATOM 683 O O . GLN A 1 88 ? -10.344 -1.087 20.816 1.00 93.94 88 GLN A O 1
ATOM 688 N N . ALA A 1 89 ? -11.418 -2.523 19.475 1.00 94.94 89 ALA A N 1
ATOM 689 C CA . ALA A 1 89 ? -12.663 -2.555 20.228 1.00 94.94 89 ALA A CA 1
ATOM 690 C C . ALA A 1 89 ? -13.000 -3.998 20.625 1.00 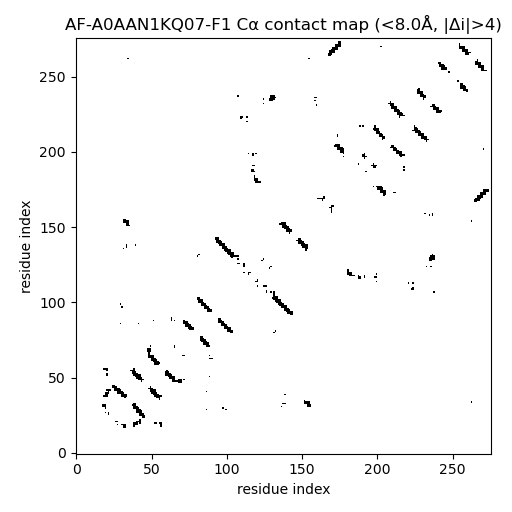94.94 89 ALA A C 1
ATOM 692 O O . ALA A 1 89 ? -12.712 -4.940 19.889 1.00 94.94 89 ALA A O 1
ATOM 693 N N . GLN A 1 90 ? -13.622 -4.185 21.790 1.00 93.31 90 GLN A N 1
ATOM 694 C CA . GLN A 1 90 ? -13.980 -5.509 22.307 1.00 93.31 90 GLN A CA 1
ATOM 695 C C . GLN A 1 90 ? -15.479 -5.602 22.594 1.00 93.31 90 GLN A C 1
ATOM 697 O O . GLN A 1 90 ? -16.061 -4.714 23.221 1.00 93.31 90 GLN A O 1
ATOM 702 N N . ASN A 1 91 ? -16.099 -6.704 22.170 1.00 93.12 91 ASN A N 1
ATOM 703 C CA . ASN A 1 91 ? -17.484 -7.044 22.488 1.00 93.12 91 ASN A CA 1
ATOM 704 C C . ASN A 1 91 ? -17.567 -8.503 22.958 1.00 93.12 91 ASN A C 1
ATOM 706 O O . ASN A 1 91 ? -17.601 -9.441 22.158 1.00 93.12 91 ASN A O 1
ATOM 710 N N . GLY A 1 92 ? -17.574 -8.696 24.278 1.00 92.19 92 GLY A N 1
ATOM 711 C CA . GLY A 1 92 ? -17.530 -10.025 24.882 1.00 92.19 92 GLY A CA 1
ATOM 712 C C . GLY A 1 92 ? -16.222 -10.741 24.545 1.00 92.19 92 GLY A C 1
ATOM 713 O O . GLY A 1 92 ? -15.156 -10.285 24.938 1.00 92.19 92 GLY A O 1
ATOM 714 N N . ARG A 1 93 ? -16.318 -11.863 23.826 1.00 95.50 93 ARG A N 1
ATOM 715 C CA . ARG A 1 93 ? -15.167 -12.676 23.389 1.00 95.50 93 ARG A CA 1
ATOM 716 C C . ARG A 1 93 ? -14.604 -12.276 22.026 1.00 95.50 93 ARG A C 1
ATOM 718 O O . ARG A 1 93 ? -13.658 -12.905 21.561 1.00 95.50 93 ARG A O 1
ATOM 725 N 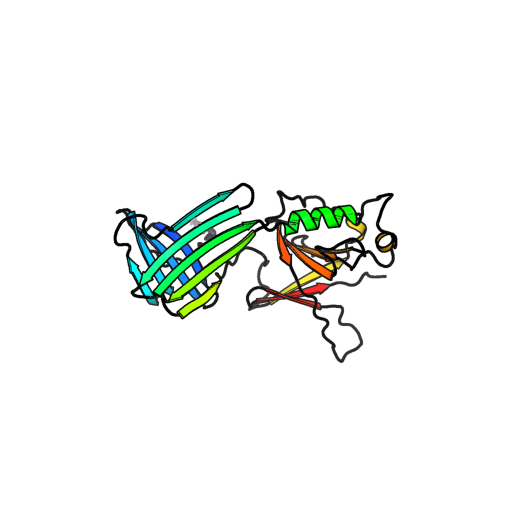N . TYR A 1 94 ? -15.220 -11.289 21.378 1.00 95.50 94 TYR A N 1
ATOM 726 C CA . TYR A 1 94 ? -14.815 -10.808 20.066 1.00 95.50 94 TYR A CA 1
ATOM 727 C C . TYR A 1 94 ? -13.965 -9.554 20.186 1.00 95.50 94 TYR A C 1
ATOM 729 O O . TYR A 1 94 ? -14.311 -8.625 20.924 1.00 95.50 94 TYR A O 1
ATOM 737 N N . THR A 1 95 ? -12.915 -9.516 19.381 1.00 95.44 95 THR A N 1
ATOM 738 C CA . THR A 1 95 ? -11.986 -8.402 19.275 1.00 95.44 95 THR A CA 1
ATOM 739 C C . THR A 1 95 ? -11.974 -7.902 17.838 1.00 95.44 95 THR A C 1
ATOM 741 O O . THR A 1 95 ? -11.861 -8.688 16.899 1.00 95.44 95 THR A O 1
ATOM 744 N N . TYR A 1 96 ? -12.114 -6.591 17.680 1.00 95.62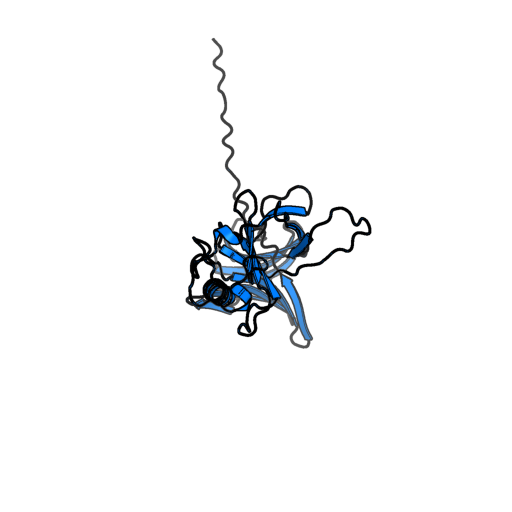 96 TYR A N 1
ATOM 745 C CA . TYR A 1 96 ? -12.171 -5.883 16.408 1.00 95.62 96 TYR A CA 1
ATOM 746 C C . TYR A 1 96 ? -10.946 -4.986 16.337 1.00 95.62 96 TYR A C 1
ATOM 748 O O . TYR A 1 96 ? -10.901 -3.961 17.015 1.00 95.62 96 TYR A O 1
ATOM 756 N N . THR A 1 97 ? -9.956 -5.390 15.554 1.00 93.06 97 THR A N 1
ATOM 757 C CA . THR A 1 97 ? -8.700 -4.664 15.385 1.00 93.06 97 THR A CA 1
ATOM 758 C C . THR A 1 97 ? -8.708 -3.972 14.032 1.00 93.06 97 THR A C 1
ATOM 760 O O . THR A 1 97 ? -8.712 -4.636 12.999 1.00 93.06 97 THR A O 1
ATOM 763 N N . TYR A 1 98 ? -8.725 -2.644 14.036 1.00 92.00 98 TYR A N 1
ATOM 764 C CA . TYR A 1 98 ? -8.428 -1.838 12.864 1.00 92.00 98 TYR A CA 1
ATOM 765 C C . TYR A 1 98 ? -6.937 -1.525 12.848 1.00 92.00 98 TYR A C 1
ATOM 767 O O . TYR A 1 98 ? -6.419 -0.885 13.767 1.00 92.00 98 TYR A O 1
ATOM 775 N N . THR A 1 99 ? -6.268 -1.976 11.798 1.00 86.44 99 THR A N 1
ATOM 776 C CA . THR A 1 99 ? -4.873 -1.651 11.525 1.00 86.44 99 THR A CA 1
ATOM 777 C C . THR A 1 99 ? -4.850 -0.589 10.445 1.00 86.44 99 THR A C 1
ATOM 779 O O . THR A 1 99 ? -5.483 -0.761 9.408 1.00 86.44 99 THR A O 1
ATOM 782 N N . ASP A 1 100 ? -4.123 0.491 10.699 1.00 79.25 100 ASP A N 1
ATOM 783 C CA . ASP A 1 100 ? -3.725 1.482 9.709 1.00 79.25 100 ASP A CA 1
ATOM 784 C C . ASP A 1 100 ? -2.213 1.393 9.548 1.00 79.25 100 ASP A C 1
ATOM 786 O O . ASP A 1 100 ? -1.447 2.020 10.288 1.00 79.25 100 ASP A O 1
ATOM 790 N N . GLY A 1 101 ? -1.795 0.477 8.678 1.00 66.19 101 GLY A N 1
ATOM 791 C CA . GLY A 1 101 ? -0.397 0.164 8.445 1.00 66.19 101 GLY A CA 1
ATOM 792 C C . GLY A 1 101 ? 0.095 0.773 7.143 1.00 66.19 101 GLY A C 1
ATOM 793 O O . GLY A 1 101 ? -0.288 0.330 6.066 1.00 66.19 101 GLY A O 1
ATOM 794 N N . LEU A 1 102 ? 1.009 1.730 7.246 1.00 59.28 102 LEU A N 1
ATOM 795 C CA . LEU A 1 102 ? 1.952 2.087 6.195 1.00 59.28 102 LEU A CA 1
ATOM 796 C C . LEU A 1 102 ? 3.223 1.271 6.427 1.00 59.28 102 LEU A C 1
ATOM 798 O O . LEU A 1 102 ? 4.158 1.730 7.088 1.00 59.28 102 LEU A O 1
ATOM 802 N N . TYR A 1 103 ? 3.258 0.044 5.913 1.00 54.19 103 TYR A N 1
ATOM 803 C CA . TYR A 1 103 ? 4.469 -0.774 5.964 1.00 54.19 103 TYR A CA 1
ATOM 804 C C . TYR A 1 103 ? 5.364 -0.410 4.791 1.00 54.19 103 TYR A C 1
ATOM 806 O O . TYR A 1 103 ? 4.926 -0.513 3.651 1.00 54.19 103 TYR A O 1
ATOM 814 N N . GLY A 1 104 ? 6.604 -0.002 5.057 1.00 49.00 104 GLY A N 1
ATOM 815 C CA . GLY A 1 104 ? 7.619 0.110 4.016 1.00 49.00 104 GLY A CA 1
ATOM 816 C C . GLY A 1 104 ? 8.099 -1.271 3.600 1.00 49.00 104 GLY A C 1
ATOM 817 O O . GLY A 1 104 ? 8.718 -1.975 4.398 1.00 49.00 104 GLY A O 1
ATOM 818 N N . SER A 1 105 ? 7.847 -1.661 2.354 1.00 55.62 105 SER A N 1
ATOM 819 C CA . SER A 1 105 ? 8.518 -2.819 1.758 1.00 55.62 105 SER A CA 1
ATOM 820 C C . SER A 1 105 ? 9.952 -2.461 1.347 1.00 55.62 105 SER A C 1
ATOM 822 O O . SER A 1 105 ? 10.214 -1.337 0.935 1.00 55.62 105 SER A O 1
ATOM 824 N N . ASN A 1 106 ? 10.892 -3.411 1.365 1.00 63.44 106 ASN A N 1
ATOM 825 C CA . ASN A 1 106 ? 12.199 -3.214 0.715 1.00 63.44 106 ASN A CA 1
ATOM 826 C C . ASN A 1 106 ? 12.101 -3.259 -0.826 1.00 63.44 106 ASN A C 1
ATOM 828 O O . ASN A 1 106 ? 13.104 -3.046 -1.506 1.00 63.44 106 ASN A O 1
ATOM 832 N N . ASP A 1 107 ? 10.913 -3.526 -1.382 1.00 68.06 107 ASP A N 1
ATOM 833 C CA . ASP A 1 107 ? 10.708 -3.734 -2.816 1.00 68.06 107 ASP A CA 1
ATOM 834 C C . ASP A 1 107 ? 11.218 -2.583 -3.672 1.00 68.06 107 ASP A C 1
ATOM 836 O O . ASP A 1 107 ? 11.855 -2.857 -4.679 1.00 68.06 107 ASP A O 1
ATOM 840 N N . ALA A 1 108 ? 11.025 -1.316 -3.292 1.00 73.81 108 ALA A N 1
ATOM 841 C CA . ALA A 1 108 ? 11.513 -0.231 -4.143 1.00 73.81 108 ALA A CA 1
ATOM 842 C C . ALA A 1 108 ? 13.040 -0.058 -4.098 1.00 73.81 108 ALA A C 1
ATOM 844 O O . ALA A 1 108 ? 13.637 0.271 -5.117 1.00 73.81 108 ALA A O 1
ATOM 845 N N . ALA A 1 109 ? 13.702 -0.382 -2.981 1.00 76.81 109 ALA A N 1
ATOM 846 C CA . ALA A 1 109 ? 15.163 -0.403 -2.928 1.00 76.81 109 ALA A CA 1
ATOM 847 C C . ALA A 1 109 ? 15.714 -1.543 -3.799 1.00 76.81 109 ALA A C 1
ATOM 849 O O . ALA A 1 109 ? 16.650 -1.336 -4.571 1.00 76.81 109 ALA A O 1
ATOM 850 N N . TYR A 1 110 ? 15.092 -2.726 -3.737 1.00 80.00 110 TYR A N 1
ATOM 851 C CA . TYR A 1 110 ? 15.441 -3.846 -4.611 1.00 80.00 110 TYR A CA 1
ATOM 852 C C . TYR A 1 110 ? 15.142 -3.550 -6.080 1.00 80.00 110 TYR A C 1
ATOM 854 O O . TYR A 1 110 ? 15.981 -3.829 -6.927 1.00 80.00 110 TYR A O 1
ATOM 862 N N . LEU A 1 111 ? 14.001 -2.933 -6.385 1.00 85.00 111 LEU A N 1
ATOM 863 C CA . LEU A 1 111 ? 13.605 -2.540 -7.735 1.00 85.00 111 LEU A CA 1
ATOM 864 C C . LEU A 1 111 ? 14.596 -1.540 -8.330 1.00 85.00 111 LEU A C 1
ATOM 866 O O . LEU A 1 111 ? 15.056 -1.745 -9.448 1.00 85.00 111 LEU A O 1
ATOM 870 N N . LEU A 1 112 ? 14.963 -0.491 -7.588 1.00 87.25 112 LEU A N 1
ATOM 871 C CA . LEU A 1 112 ? 15.922 0.515 -8.053 1.00 87.25 112 LEU A CA 1
ATOM 872 C C . LEU A 1 112 ? 17.322 -0.075 -8.236 1.00 87.25 112 LEU A C 1
ATOM 874 O O . LEU A 1 112 ? 17.977 0.196 -9.242 1.00 87.25 112 LEU A O 1
ATOM 878 N N . MET A 1 113 ? 17.767 -0.909 -7.293 1.00 87.06 113 MET A N 1
ATOM 879 C CA . MET A 1 113 ? 19.044 -1.614 -7.397 1.00 87.06 113 MET A CA 1
ATOM 880 C C . MET A 1 113 ? 19.076 -2.535 -8.621 1.00 87.06 113 MET A C 1
ATOM 882 O O . MET A 1 113 ? 20.065 -2.553 -9.349 1.00 87.06 113 MET A O 1
ATOM 886 N N . GLU A 1 114 ? 17.997 -3.274 -8.874 1.00 89.75 114 GLU A N 1
ATOM 887 C CA . GLU A 1 114 ? 17.888 -4.205 -9.998 1.00 89.75 114 GLU A CA 1
ATOM 888 C C . GLU A 1 114 ? 17.758 -3.494 -11.343 1.00 89.75 114 GLU A C 1
ATOM 890 O O . GLU A 1 114 ? 18.369 -3.935 -12.314 1.00 89.75 114 GLU A O 1
ATOM 895 N N . LEU A 1 115 ? 17.030 -2.374 -11.417 1.00 90.12 115 LEU A N 1
ATOM 896 C CA . LEU A 1 115 ? 17.016 -1.518 -12.606 1.00 90.12 115 LEU A CA 1
ATOM 897 C C . LEU A 1 115 ? 18.434 -1.057 -12.945 1.00 90.12 115 LEU A C 1
ATOM 899 O O . LEU A 1 115 ? 18.893 -1.283 -14.064 1.00 90.12 115 LEU A O 1
ATOM 903 N N . ASN A 1 116 ? 19.153 -0.504 -11.967 1.00 89.50 116 ASN A N 1
ATOM 904 C CA . ASN A 1 116 ? 20.515 -0.020 -12.170 1.00 89.50 116 ASN A CA 1
ATOM 905 C C . ASN A 1 116 ? 21.466 -1.159 -12.576 1.00 89.50 116 ASN A C 1
ATOM 907 O O . ASN A 1 116 ? 22.146 -1.054 -13.595 1.00 89.50 116 ASN A O 1
ATOM 911 N N . HIS A 1 117 ? 21.441 -2.286 -11.853 1.00 88.75 117 HIS A N 1
ATOM 912 C CA . HIS A 1 117 ? 22.260 -3.466 -12.153 1.00 88.75 117 HIS A CA 1
ATOM 913 C C . HIS A 1 117 ? 22.045 -3.995 -13.579 1.00 88.75 117 HIS A C 1
ATOM 915 O O . HIS A 1 117 ? 22.974 -4.493 -14.214 1.00 88.75 117 HIS A O 1
ATOM 921 N N . ARG A 1 118 ? 20.822 -3.862 -14.100 1.00 90.00 118 ARG A N 1
ATOM 922 C CA . ARG A 1 118 ? 20.436 -4.284 -15.449 1.00 90.00 118 ARG A CA 1
ATOM 923 C C . ARG A 1 118 ? 20.604 -3.187 -16.506 1.00 90.00 118 ARG A C 1
ATOM 925 O O . ARG A 1 118 ? 20.339 -3.452 -17.676 1.00 90.00 118 ARG A O 1
ATOM 932 N N . GLY A 1 119 ? 21.065 -1.993 -16.125 1.00 89.12 119 GLY A N 1
ATOM 933 C CA . GLY A 1 119 ? 21.354 -0.890 -17.043 1.00 89.12 119 GLY A CA 1
ATOM 934 C C . GLY A 1 119 ? 20.205 0.061 -17.318 1.00 89.12 119 GLY A C 1
ATOM 935 O O . GLY A 1 119 ? 20.128 0.591 -18.422 1.00 89.12 119 GLY A O 1
ATOM 936 N N . PHE A 1 120 ? 19.315 0.279 -16.357 1.00 90.62 120 PHE A N 1
ATOM 937 C CA . PHE A 1 120 ? 18.142 1.130 -16.520 1.00 90.62 120 PHE A CA 1
ATOM 938 C C . PHE A 1 120 ? 18.014 2.145 -15.386 1.00 90.62 120 PHE A C 1
ATOM 940 O O . PHE A 1 120 ? 18.265 1.841 -14.221 1.00 90.62 120 PHE A O 1
ATOM 947 N N . GLU A 1 121 ? 17.566 3.347 -15.733 1.00 89.75 121 GLU A N 1
ATOM 948 C CA . GLU A 1 121 ? 17.221 4.400 -14.781 1.00 89.75 121 GLU A CA 1
ATOM 949 C C . GLU A 1 121 ? 15.993 5.154 -15.284 1.00 89.75 121 GLU A C 1
ATOM 951 O O . GLU A 1 121 ? 15.955 5.622 -16.421 1.00 89.75 121 GLU A O 1
ATOM 956 N N . ILE A 1 122 ? 14.985 5.292 -14.424 1.00 86.00 122 ILE A N 1
ATOM 957 C CA . ILE A 1 122 ? 13.783 6.074 -14.713 1.00 86.00 122 ILE A CA 1
ATOM 958 C C . ILE A 1 122 ? 13.899 7.380 -13.935 1.00 86.00 122 ILE A C 1
ATOM 960 O O . ILE A 1 122 ? 13.788 7.397 -12.709 1.00 86.00 122 ILE A O 1
ATOM 964 N N . ALA A 1 123 ? 14.136 8.480 -14.649 1.00 82.62 123 ALA A N 1
ATOM 965 C CA . ALA A 1 123 ? 14.297 9.792 -14.034 1.00 82.62 123 ALA A CA 1
ATOM 966 C C . ALA A 1 123 ? 13.090 10.144 -13.147 1.00 82.62 123 ALA A C 1
ATOM 968 O O . ALA A 1 123 ? 11.942 10.091 -13.587 1.00 82.62 123 ALA A O 1
ATOM 969 N N . GLY A 1 124 ? 13.365 10.523 -11.898 1.00 74.44 124 GLY A N 1
ATOM 970 C CA . GLY A 1 124 ? 12.337 10.842 -10.906 1.00 74.44 124 GLY A CA 1
ATOM 971 C C . GLY A 1 124 ? 11.879 9.656 -10.055 1.00 74.44 124 GLY A C 1
ATOM 972 O O . GLY A 1 124 ? 11.220 9.893 -9.046 1.00 74.44 124 GLY A O 1
ATOM 973 N N . LEU A 1 125 ? 12.272 8.415 -10.371 1.00 79.88 125 LEU A N 1
ATOM 974 C CA . LEU A 1 125 ? 12.110 7.275 -9.464 1.00 79.88 125 LEU A CA 1
ATOM 975 C C . LEU A 1 125 ? 13.339 7.139 -8.557 1.00 79.88 125 LEU A C 1
ATOM 977 O O . LEU A 1 125 ? 14.462 6.937 -9.007 1.00 79.88 125 LEU A O 1
ATOM 981 N N . THR A 1 126 ? 13.113 7.260 -7.257 1.00 78.38 126 THR A N 1
ATOM 982 C CA . THR A 1 126 ? 14.098 7.211 -6.173 1.00 78.38 126 THR A CA 1
ATOM 983 C C . THR A 1 126 ? 13.452 6.523 -4.973 1.00 78.38 126 THR A C 1
ATOM 985 O O . THR A 1 126 ? 12.228 6.461 -4.903 1.00 78.38 126 THR A O 1
ATOM 988 N N . GLU A 1 127 ? 14.234 6.055 -3.995 1.00 72.50 127 GLU A N 1
ATOM 989 C CA . GLU A 1 127 ? 13.670 5.456 -2.765 1.00 72.50 127 GLU A CA 1
ATOM 990 C C . GLU A 1 127 ? 12.687 6.423 -2.078 1.00 72.50 127 GLU A C 1
ATOM 992 O O . GLU A 1 127 ? 11.668 6.007 -1.547 1.00 72.50 127 GLU A O 1
ATOM 997 N N . ASN A 1 128 ? 12.944 7.734 -2.164 1.00 67.12 128 ASN A N 1
ATOM 998 C CA . ASN A 1 128 ? 12.089 8.764 -1.570 1.00 67.12 128 ASN A CA 1
ATOM 999 C C . ASN A 1 128 ? 10.829 9.079 -2.384 1.00 67.12 128 ASN A C 1
ATOM 1001 O O . ASN A 1 128 ? 9.868 9.603 -1.826 1.00 67.12 128 ASN A O 1
ATOM 1005 N N . THR A 1 129 ? 10.857 8.861 -3.699 1.00 68.81 129 THR A N 1
ATOM 1006 C CA . THR A 1 129 ? 9.709 9.136 -4.577 1.00 68.81 129 THR A CA 1
ATOM 1007 C C . THR A 1 129 ? 8.857 7.906 -4.803 1.00 68.81 129 THR A C 1
ATOM 1009 O O . THR A 1 129 ? 7.758 8.050 -5.311 1.00 68.81 129 THR A O 1
ATOM 1012 N N . LEU A 1 130 ? 9.337 6.721 -4.432 1.00 70.25 130 LEU A N 1
ATOM 1013 C CA . LEU A 1 130 ? 8.554 5.501 -4.415 1.00 70.25 130 LEU A CA 1
ATOM 1014 C C . LEU A 1 130 ? 7.864 5.395 -3.055 1.00 70.25 130 LEU A C 1
ATOM 1016 O O . LEU A 1 130 ? 8.509 5.220 -2.024 1.00 70.25 130 LEU A O 1
ATOM 1020 N N . SER A 1 131 ? 6.540 5.511 -3.033 1.00 58.88 131 SER A N 1
ATOM 1021 C CA . SER A 1 131 ? 5.755 5.230 -1.837 1.00 58.88 131 SER A CA 1
ATOM 1022 C C . SER A 1 131 ? 5.762 3.719 -1.624 1.00 58.88 131 SER A C 1
ATOM 1024 O O . SER A 1 131 ? 5.046 2.944 -2.253 1.00 58.88 131 SER A O 1
ATOM 1026 N N . HIS A 1 132 ? 6.615 3.282 -0.703 1.00 55.41 132 HIS A N 1
ATOM 1027 C CA . HIS A 1 132 ? 6.802 1.882 -0.322 1.00 55.41 132 HIS A CA 1
ATOM 1028 C C . HIS A 1 132 ? 5.628 1.282 0.456 1.00 55.41 132 HIS A C 1
ATOM 1030 O O . HIS A 1 132 ? 5.814 0.304 1.175 1.00 55.41 132 HIS A O 1
ATOM 1036 N N . HIS A 1 133 ? 4.445 1.877 0.386 1.00 47.81 133 HIS A N 1
ATOM 1037 C CA . HIS A 1 133 ? 3.368 1.557 1.294 1.00 47.81 133 HIS A CA 1
ATOM 1038 C C . HIS A 1 133 ? 2.516 0.448 0.695 1.00 47.81 133 HIS A C 1
ATOM 1040 O O . HIS A 1 133 ? 1.624 0.696 -0.112 1.00 47.81 133 HIS A O 1
ATOM 1046 N N . THR A 1 134 ? 2.703 -0.781 1.172 1.00 49.28 134 THR A N 1
ATOM 1047 C CA . THR A 1 134 ? 1.510 -1.611 1.332 1.00 49.28 134 THR A CA 1
ATOM 1048 C C . THR A 1 134 ? 0.696 -0.928 2.417 1.00 49.28 134 THR A C 1
ATOM 1050 O O . THR A 1 134 ? 1.009 -1.050 3.604 1.00 49.28 134 THR A O 1
ATOM 1053 N N . VAL A 1 135 ? -0.272 -0.121 1.987 1.00 52.59 135 VAL A N 1
ATOM 1054 C CA . VAL A 1 135 ? -1.304 0.444 2.848 1.00 52.59 135 VAL A CA 1
ATOM 1055 C C . VAL A 1 135 ? -2.181 -0.731 3.245 1.00 52.59 135 VAL A C 1
ATOM 1057 O O . VAL A 1 135 ? -3.161 -1.056 2.579 1.00 52.59 135 VAL A O 1
ATOM 1060 N N . ASP A 1 136 ? -1.772 -1.449 4.286 1.00 64.50 136 ASP A N 1
ATOM 1061 C CA . ASP A 1 136 ? -2.558 -2.555 4.808 1.00 64.50 136 ASP A CA 1
ATOM 1062 C C . ASP A 1 136 ? -3.517 -2.010 5.861 1.00 64.50 136 ASP A C 1
ATOM 1064 O O . ASP A 1 136 ? -3.357 -2.203 7.071 1.00 64.50 136 ASP A O 1
ATOM 1068 N N . LYS A 1 137 ? -4.503 -1.252 5.372 1.00 78.88 137 LYS A N 1
ATOM 1069 C CA . LYS A 1 137 ? -5.639 -0.858 6.188 1.00 78.88 137 LYS A CA 1
ATOM 1070 C C . LYS A 1 137 ? -6.658 -1.982 6.182 1.00 78.88 137 LYS A C 1
ATOM 1072 O O . LYS A 1 137 ? -7.183 -2.372 5.132 1.00 78.88 137 LYS A O 1
ATOM 1077 N N . SER A 1 138 ? -6.945 -2.526 7.355 1.00 85.25 138 SER A N 1
ATOM 1078 C CA . SER A 1 138 ? -7.892 -3.628 7.469 1.00 85.25 138 SER A CA 1
ATOM 1079 C C . SER A 1 138 ? -8.585 -3.671 8.818 1.00 85.25 138 SER A C 1
ATOM 1081 O O . SER A 1 138 ? -8.065 -3.207 9.830 1.00 85.25 138 SER A O 1
ATOM 1083 N N . LEU A 1 139 ? -9.778 -4.258 8.820 1.00 90.81 139 LEU A N 1
ATOM 1084 C CA . LEU A 1 139 ? -10.491 -4.677 10.012 1.00 90.81 139 LEU A CA 1
ATOM 1085 C C . LEU A 1 139 ? -10.321 -6.187 10.183 1.00 90.81 139 LEU A C 1
ATOM 1087 O O . LEU A 1 139 ? -10.860 -6.974 9.404 1.00 90.81 139 LEU A O 1
ATOM 1091 N N . THR A 1 140 ? -9.627 -6.584 11.239 1.00 91.62 140 THR A N 1
ATOM 1092 C CA . THR A 1 140 ? -9.530 -7.974 11.679 1.00 91.62 140 THR A CA 1
ATOM 1093 C C . THR A 1 140 ? -10.540 -8.235 12.789 1.00 91.62 140 THR A C 1
ATOM 1095 O O . THR A 1 140 ? -10.608 -7.493 13.768 1.00 91.62 140 THR A O 1
ATOM 1098 N N . VAL A 1 141 ? -11.320 -9.305 12.654 1.00 93.62 141 VAL A N 1
ATOM 1099 C CA . VAL A 1 141 ? -12.237 -9.791 13.688 1.00 93.62 141 VAL A CA 1
ATOM 1100 C C . VAL A 1 141 ? -11.701 -11.110 14.212 1.00 93.62 141 VAL A C 1
ATOM 1102 O O . VAL A 1 141 ? -11.550 -12.064 13.451 1.00 93.62 141 VAL A O 1
ATOM 1105 N N . SER A 1 142 ? -11.443 -11.189 15.512 1.00 93.12 142 SER A N 1
ATOM 1106 C CA . SER A 1 142 ? -10.976 -12.405 16.176 1.00 93.12 142 SER A CA 1
ATOM 1107 C C . SER A 1 142 ? -11.867 -12.784 17.353 1.00 93.12 142 SER A C 1
ATOM 1109 O O . SER A 1 142 ? -12.638 -11.973 17.870 1.00 93.12 142 SER A O 1
ATOM 1111 N N . HIS A 1 143 ? -11.794 -14.050 17.754 1.00 95.19 143 HIS A N 1
ATOM 1112 C CA . HIS A 1 143 ? -12.493 -14.593 18.912 1.00 95.19 143 HIS A CA 1
ATOM 1113 C C . HIS A 1 143 ? -11.510 -15.345 19.809 1.00 95.19 143 HIS A C 1
ATOM 1115 O O . HIS A 1 143 ? -10.718 -16.150 19.314 1.00 95.19 143 HIS A O 1
ATOM 1121 N N . ASP A 1 144 ? -11.608 -15.139 21.125 1.00 93.44 144 ASP A N 1
ATOM 1122 C CA . ASP A 1 144 ? -10.655 -15.633 22.134 1.00 93.44 144 ASP A CA 1
ATOM 1123 C C . ASP A 1 144 ? -10.251 -17.114 21.981 1.00 93.44 144 ASP A C 1
ATOM 1125 O O . ASP A 1 144 ? -9.084 -17.464 22.126 1.00 93.44 144 ASP A O 1
ATOM 1129 N N . SER A 1 145 ? -11.203 -17.984 21.641 1.00 93.62 145 SER A N 1
ATOM 1130 C CA . SER A 1 145 ? -10.997 -19.427 21.506 1.00 93.62 145 SER A CA 1
ATOM 1131 C C . SER A 1 145 ? -10.889 -19.935 20.066 1.00 93.62 145 SER A C 1
ATOM 1133 O O . SER A 1 145 ? -10.691 -21.131 19.873 1.00 93.62 145 SER A O 1
ATOM 1135 N N . LYS A 1 146 ? -11.126 -19.086 19.057 1.00 92.19 146 LYS A N 1
ATOM 1136 C CA . LYS A 1 146 ? -11.169 -19.495 17.637 1.00 92.19 146 LYS A CA 1
ATOM 1137 C C . LYS A 1 146 ? -10.083 -18.836 16.786 1.00 92.19 146 LYS A C 1
ATOM 1139 O O . LYS A 1 146 ? -9.876 -19.274 15.663 1.00 92.19 146 LYS A O 1
ATOM 1144 N N . GLY A 1 147 ? -9.393 -17.826 17.315 1.00 90.31 147 GLY A N 1
ATOM 1145 C CA . GLY A 1 147 ? -8.423 -17.044 16.557 1.00 90.31 14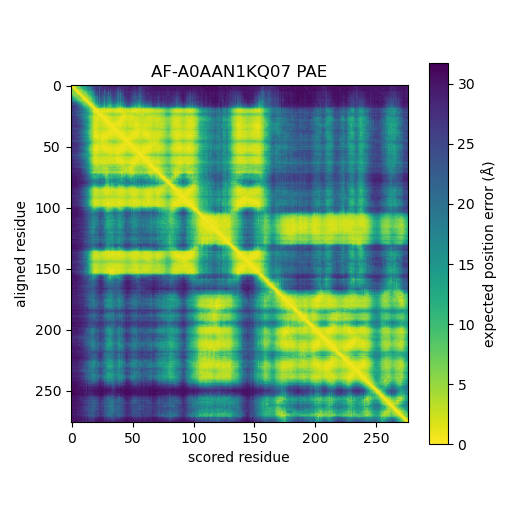7 GLY A CA 1
ATOM 1146 C C . GLY A 1 147 ? -9.104 -16.055 15.612 1.00 90.31 147 GLY A C 1
ATOM 1147 O O . GLY A 1 147 ? -10.189 -15.548 15.906 1.00 90.31 147 GLY A O 1
ATOM 1148 N N . GLU A 1 148 ? -8.446 -15.757 14.497 1.00 91.31 148 GLU A N 1
ATOM 1149 C CA . GLU A 1 148 ? -8.960 -14.865 13.459 1.00 91.31 148 GLU A CA 1
ATOM 1150 C C . GLU A 1 148 ? -10.171 -15.480 12.743 1.00 91.31 148 GLU A C 1
ATOM 1152 O O . GLU A 1 148 ? -10.142 -16.628 12.303 1.00 91.31 148 GLU A O 1
ATOM 1157 N N . LEU A 1 149 ? -11.251 -14.707 12.645 1.00 89.12 149 LEU A N 1
ATOM 1158 C CA . LEU A 1 149 ? -12.493 -15.091 11.973 1.00 89.12 149 LEU A CA 1
ATOM 1159 C C . LEU A 1 149 ? -12.669 -14.382 10.629 1.00 89.12 149 LEU A C 1
ATOM 1161 O O . LEU A 1 149 ? -13.314 -14.927 9.736 1.00 89.12 149 LEU A O 1
ATOM 1165 N N . ALA A 1 150 ? -12.146 -13.162 10.503 1.00 86.12 150 ALA A N 1
ATOM 1166 C CA . ALA A 1 150 ? -12.181 -12.386 9.272 1.00 86.12 150 ALA A CA 1
ATOM 1167 C C . ALA A 1 150 ? -11.064 -11.337 9.254 1.00 86.12 150 ALA A C 1
ATOM 1169 O O . ALA A 1 150 ? -10.785 -10.722 10.281 1.00 86.12 150 ALA A O 1
ATOM 1170 N N . ASN A 1 151 ? -10.531 -11.063 8.065 1.00 81.88 151 ASN A N 1
ATOM 1171 C CA . ASN A 1 151 ? -9.730 -9.883 7.757 1.00 81.88 151 ASN A CA 1
ATOM 1172 C C . ASN A 1 151 ? -10.369 -9.189 6.548 1.00 81.88 151 ASN A C 1
ATOM 1174 O O . ASN A 1 151 ? -10.475 -9.774 5.470 1.00 81.88 151 ASN A O 1
ATOM 1178 N N . ILE A 1 152 ? -10.869 -7.972 6.749 1.00 81.38 152 ILE A N 1
ATOM 1179 C CA . ILE A 1 152 ? -11.581 -7.203 5.728 1.00 81.38 152 ILE A CA 1
ATOM 1180 C C . ILE A 1 152 ? -10.737 -5.979 5.407 1.00 81.38 152 ILE A C 1
ATOM 1182 O O . ILE A 1 152 ? -10.553 -5.112 6.258 1.00 81.38 152 ILE A O 1
ATOM 1186 N N . LYS A 1 153 ? -10.223 -5.905 4.181 1.00 81.25 153 LYS A N 1
ATOM 1187 C CA . LYS A 1 153 ? -9.432 -4.762 3.723 1.00 81.25 153 LYS A CA 1
ATOM 1188 C C . LYS A 1 153 ? -10.309 -3.527 3.513 1.00 81.25 153 LYS A C 1
ATOM 1190 O O . LYS A 1 153 ? -11.490 -3.646 3.166 1.00 81.25 153 LYS A O 1
ATOM 1195 N N . CYS A 1 154 ? -9.710 -2.359 3.697 1.00 78.06 154 CYS A N 1
ATOM 1196 C CA . CYS A 1 154 ? -10.321 -1.096 3.320 1.00 78.06 154 CYS A CA 1
ATOM 1197 C C . CYS A 1 154 ? -10.465 -0.975 1.793 1.00 78.06 154 CYS A C 1
ATOM 1199 O O . CYS A 1 154 ? -9.669 -1.531 1.028 1.00 78.06 154 CYS A O 1
ATOM 1201 N N . ASP A 1 155 ? -11.510 -0.276 1.366 1.00 71.06 155 ASP A N 1
ATOM 1202 C CA . ASP A 1 155 ? -11.684 0.281 0.028 1.00 71.06 155 ASP A CA 1
ATOM 1203 C C . ASP A 1 155 ? -10.988 1.647 0.034 1.00 71.06 155 ASP A C 1
ATOM 1205 O O . ASP A 1 155 ? -11.584 2.689 0.300 1.00 71.06 155 ASP A O 1
ATOM 1209 N N . ASP A 1 156 ? -9.660 1.622 -0.085 1.00 63.09 156 ASP A N 1
ATOM 1210 C CA . ASP A 1 156 ? -8.862 2.842 -0.132 1.00 63.09 156 ASP A CA 1
ATOM 1211 C C . ASP A 1 156 ? -8.843 3.325 -1.586 1.00 63.09 156 ASP A C 1
ATOM 1213 O O . ASP A 1 156 ? -8.035 2.894 -2.408 1.00 63.09 156 ASP A O 1
ATOM 1217 N N . ASP A 1 157 ? -9.788 4.200 -1.918 1.00 44.06 157 ASP A N 1
ATOM 1218 C CA . ASP A 1 157 ? -10.077 4.709 -3.267 1.00 44.06 157 ASP A CA 1
ATOM 1219 C C . ASP A 1 157 ? -8.924 5.521 -3.916 1.00 44.06 157 ASP A C 1
ATOM 1221 O O . ASP A 1 157 ? -9.123 6.177 -4.936 1.00 44.06 157 ASP A O 1
ATOM 1225 N N . SER A 1 158 ? -7.705 5.531 -3.354 1.00 42.75 158 SER A N 1
ATOM 1226 C CA . SER A 1 158 ? -6.705 6.567 -3.666 1.00 42.75 158 SER A CA 1
ATOM 1227 C C . SER A 1 158 ? -5.300 6.130 -4.092 1.00 42.75 158 SER A C 1
ATOM 1229 O O . SER A 1 158 ? -4.527 7.001 -4.492 1.00 42.75 158 SER A O 1
ATOM 1231 N N . HIS A 1 159 ? -4.934 4.845 -4.115 1.00 44.78 159 HIS A N 1
ATOM 1232 C CA . HIS A 1 159 ? -3.504 4.503 -4.275 1.00 44.78 159 HIS A CA 1
ATOM 1233 C C . HIS A 1 159 ? -3.077 3.911 -5.610 1.00 44.78 159 HIS A C 1
ATOM 1235 O O . HIS A 1 159 ? -1.897 3.654 -5.805 1.00 44.78 159 HIS A O 1
ATOM 1241 N N . PHE A 1 160 ? -3.977 3.733 -6.580 1.00 45.38 160 PHE A N 1
ATOM 1242 C CA . PHE A 1 160 ? -3.508 3.192 -7.856 1.00 45.38 160 PHE A CA 1
ATOM 1243 C C . PHE A 1 160 ? -4.302 3.577 -9.089 1.00 45.38 160 PHE A C 1
ATOM 1245 O O . PHE A 1 160 ? -3.716 3.754 -10.146 1.00 45.38 160 PHE A O 1
ATOM 1252 N N . TYR A 1 161 ? -5.611 3.770 -8.990 1.00 44.91 161 TYR A N 1
ATOM 1253 C CA . TYR A 1 161 ? -6.428 3.959 -10.186 1.00 44.91 161 TYR A CA 1
ATOM 1254 C C . TYR A 1 161 ? -6.454 5.418 -10.670 1.00 44.91 161 TYR A C 1
ATOM 1256 O O . TYR A 1 161 ? -6.255 6.355 -9.889 1.00 44.91 161 TYR A O 1
ATOM 1264 N N . GLY A 1 162 ? -6.629 5.598 -11.984 1.00 43.22 162 GLY A N 1
ATOM 1265 C CA . GLY A 1 162 ? -7.013 6.874 -12.603 1.00 43.22 162 GLY A CA 1
ATOM 1266 C C . GLY A 1 162 ? -8.514 7.154 -12.431 1.00 43.22 162 GLY A C 1
ATOM 1267 O O . GLY A 1 162 ? -9.148 6.591 -11.540 1.00 43.22 162 GLY A O 1
ATOM 1268 N N . GLU A 1 163 ? -9.112 7.995 -13.283 1.00 37.16 163 GLU A N 1
ATOM 1269 C CA . GLU A 1 163 ? -10.578 8.161 -13.335 1.00 37.16 163 GLU A CA 1
ATOM 1270 C C . GLU A 1 163 ? -11.250 7.000 -14.101 1.00 37.16 163 GLU A C 1
ATOM 1272 O O . GLU A 1 163 ? -10.743 6.587 -15.147 1.00 37.16 163 GLU A O 1
ATOM 1277 N N . PRO A 1 164 ? -12.357 6.420 -13.593 1.00 39.12 164 PRO A N 1
ATOM 1278 C CA . PRO A 1 164 ? -12.987 5.247 -14.200 1.00 39.12 164 PRO A CA 1
ATOM 1279 C C . PRO A 1 164 ? -13.628 5.576 -15.548 1.00 39.12 164 PRO A C 1
ATOM 1281 O O . PRO A 1 164 ? -14.428 6.506 -15.660 1.00 39.12 164 PRO A O 1
ATOM 1284 N N . VAL A 1 165 ? -13.362 4.752 -16.566 1.00 36.81 165 VAL A N 1
ATOM 1285 C CA . VAL A 1 165 ? -14.042 4.839 -17.866 1.00 36.81 165 VAL A CA 1
ATOM 1286 C C . VAL A 1 165 ? -15.235 3.881 -17.857 1.00 36.81 165 VAL A C 1
ATOM 1288 O O . VAL A 1 165 ? -15.226 2.817 -18.465 1.00 36.81 165 VAL A O 1
ATOM 1291 N N . GLY A 1 166 ? -16.286 4.260 -17.126 1.00 44.28 166 GLY A N 1
ATOM 1292 C CA . GLY A 1 166 ? -17.497 3.452 -16.952 1.00 44.28 166 GLY A CA 1
ATOM 1293 C C . GLY A 1 166 ? -17.518 2.642 -15.655 1.00 44.28 166 GLY A C 1
ATOM 1294 O O . GLY A 1 166 ? -16.606 2.694 -14.833 1.00 44.28 166 GLY A O 1
ATOM 1295 N N . ARG A 1 167 ? -18.626 1.926 -15.421 1.00 38.78 167 ARG A N 1
ATOM 1296 C CA . ARG A 1 167 ? -18.782 1.109 -14.213 1.00 38.78 167 ARG A CA 1
ATOM 1297 C C . ARG A 1 167 ? -17.830 -0.087 -14.310 1.00 38.78 167 ARG A C 1
ATOM 1299 O O . ARG A 1 167 ? -18.177 -1.066 -14.963 1.00 38.78 167 ARG A O 1
ATOM 1306 N N . SER A 1 168 ? -16.725 -0.023 -13.565 1.00 45.50 168 SER A N 1
ATOM 1307 C CA . SER A 1 168 ? -15.848 -1.130 -13.113 1.00 45.50 168 SER A CA 1
ATOM 1308 C C . SER A 1 168 ? -14.552 -1.424 -13.881 1.00 45.50 168 SER A C 1
ATOM 1310 O O . SER A 1 168 ? -13.827 -2.313 -13.439 1.00 45.50 168 SER A O 1
ATOM 1312 N N . GLU A 1 169 ? -14.219 -0.712 -14.962 1.00 47.94 169 GLU A N 1
ATOM 1313 C CA . GLU A 1 169 ? -13.035 -1.040 -15.776 1.00 47.94 169 GLU A CA 1
ATOM 1314 C C . GLU A 1 169 ? -12.163 0.188 -16.060 1.00 47.94 169 GLU A C 1
ATOM 1316 O O . GLU A 1 169 ? -12.635 1.245 -16.483 1.00 47.94 169 GLU A O 1
ATOM 1321 N N . TYR A 1 170 ? -10.861 0.022 -15.837 1.00 54.56 170 TYR A N 1
ATOM 1322 C CA . TYR A 1 170 ? -9.824 0.961 -16.249 1.00 54.56 170 TYR A CA 1
ATOM 1323 C C . TYR A 1 170 ? -9.060 0.316 -17.399 1.00 54.56 170 TYR A C 1
ATOM 1325 O O . TYR A 1 170 ? -8.542 -0.787 -17.229 1.00 54.56 170 TYR A O 1
ATOM 1333 N N . ILE A 1 171 ? -8.996 0.971 -18.561 1.00 56.19 171 ILE A N 1
ATOM 1334 C CA . ILE A 1 171 ? -8.199 0.490 -19.694 1.00 56.19 171 ILE A CA 1
ATOM 1335 C C . ILE A 1 171 ? -7.043 1.456 -19.919 1.00 56.19 171 ILE A C 1
ATOM 1337 O O . ILE A 1 171 ? -7.255 2.574 -20.385 1.00 56.19 171 ILE A O 1
ATOM 1341 N N . HIS A 1 172 ? -5.821 1.014 -19.625 1.00 66.50 172 HIS A N 1
ATOM 1342 C CA . HIS A 1 172 ? -4.610 1.741 -20.008 1.00 66.50 172 HIS A CA 1
ATOM 1343 C C . HIS A 1 172 ? -3.924 1.011 -21.156 1.00 66.50 172 HIS A C 1
ATOM 1345 O O . HIS A 1 172 ? -3.714 -0.202 -21.112 1.00 66.50 172 HIS A O 1
ATOM 1351 N N . ILE A 1 173 ? -3.564 1.763 -22.190 1.00 67.06 173 ILE A N 1
ATOM 1352 C CA . ILE A 1 173 ? -2.743 1.264 -23.287 1.00 67.06 173 ILE A CA 1
ATOM 1353 C C . ILE A 1 173 ? -1.327 1.774 -23.043 1.00 67.06 173 ILE A C 1
ATOM 1355 O O . ILE A 1 173 ? -1.101 2.985 -23.063 1.00 67.06 173 ILE A O 1
ATOM 1359 N N . LEU A 1 174 ? -0.392 0.860 -22.780 1.00 75.12 174 LEU A N 1
ATOM 1360 C CA . LEU A 1 174 ? 0.996 1.206 -22.483 1.00 75.12 174 LEU A CA 1
ATOM 1361 C C . LEU A 1 174 ? 1.888 0.958 -23.689 1.00 75.12 174 LEU A C 1
ATOM 1363 O O . LEU A 1 174 ? 1.837 -0.10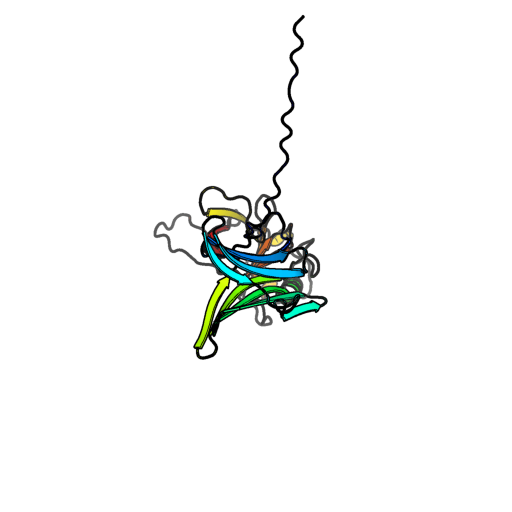5 -24.304 1.00 75.12 174 LEU A O 1
ATOM 1367 N N . ARG A 1 175 ? 2.754 1.915 -23.994 1.00 81.25 175 ARG A N 1
ATOM 1368 C CA . ARG A 1 175 ? 3.712 1.864 -25.097 1.00 81.25 175 ARG A CA 1
ATOM 1369 C C . ARG A 1 175 ? 5.069 1.437 -24.598 1.00 81.25 175 ARG A C 1
ATOM 1371 O O . ARG A 1 175 ? 5.502 1.920 -23.559 1.00 81.25 175 ARG A O 1
ATOM 1378 N N . ASN A 1 176 ? 5.755 0.583 -25.353 1.00 83.25 176 ASN A N 1
ATOM 1379 C CA . ASN A 1 176 ? 7.133 0.232 -25.035 1.00 83.25 176 ASN A CA 1
ATOM 1380 C C . ASN A 1 176 ? 8.020 1.487 -25.085 1.00 83.25 176 ASN A C 1
ATOM 1382 O O . ASN A 1 176 ? 8.045 2.204 -26.085 1.00 83.25 176 ASN A O 1
ATOM 1386 N N . VAL A 1 177 ? 8.735 1.737 -23.992 1.00 86.69 177 VAL A N 1
ATOM 1387 C CA . VAL A 1 177 ? 9.686 2.842 -23.825 1.00 86.69 177 VAL A CA 1
ATOM 1388 C C . VAL A 1 177 ? 11.018 2.349 -23.256 1.00 86.69 177 VAL A C 1
ATOM 1390 O O . VAL A 1 177 ? 11.752 3.111 -22.639 1.00 86.69 177 VAL A O 1
ATOM 1393 N N . THR A 1 178 ? 11.344 1.070 -23.434 1.00 84.69 178 THR A N 1
ATOM 1394 C CA . THR A 1 178 ? 12.536 0.439 -22.842 1.00 84.69 178 THR A CA 1
ATOM 1395 C C . THR A 1 178 ? 13.822 1.195 -23.181 1.00 84.69 178 THR A C 1
ATOM 1397 O O . THR A 1 178 ? 14.602 1.513 -22.284 1.00 84.69 178 THR A O 1
ATOM 1400 N N . ASP A 1 179 ? 13.995 1.596 -24.441 1.00 85.56 179 ASP A N 1
ATOM 1401 C CA . ASP A 1 179 ? 15.189 2.325 -24.884 1.00 85.56 179 ASP A CA 1
ATOM 1402 C C . ASP A 1 179 ? 15.298 3.741 -24.304 1.00 85.56 179 ASP A C 1
ATOM 1404 O O . ASP A 1 179 ? 16.403 4.251 -24.135 1.00 85.56 179 ASP A O 1
ATOM 1408 N N . LYS A 1 180 ? 14.171 4.373 -23.943 1.00 88.06 180 LYS A N 1
ATOM 1409 C CA . LYS A 1 180 ? 14.139 5.718 -23.334 1.00 88.06 180 LYS A CA 1
ATOM 1410 C C . LYS A 1 180 ? 14.925 5.768 -22.020 1.00 88.06 180 LYS A C 1
ATOM 1412 O O . LYS A 1 180 ? 15.436 6.825 -21.663 1.00 88.06 180 LYS A O 1
ATOM 1417 N N . TYR A 1 181 ? 14.985 4.644 -21.308 1.00 88.19 181 TYR A N 1
ATOM 1418 C CA . TYR A 1 181 ? 15.491 4.544 -19.938 1.00 88.19 181 TYR A CA 1
ATOM 1419 C C . TYR A 1 181 ? 16.787 3.754 -19.808 1.00 88.19 181 TYR A C 1
ATOM 1421 O O . TYR A 1 181 ? 17.257 3.506 -18.697 1.00 88.19 181 TYR A O 1
ATOM 1429 N N . ARG A 1 182 ? 17.363 3.330 -20.931 1.00 87.69 182 ARG A N 1
ATOM 1430 C CA . ARG A 1 182 ? 18.578 2.530 -20.928 1.00 87.69 182 ARG A CA 1
ATOM 1431 C C . ARG A 1 182 ? 19.804 3.405 -20.696 1.00 87.69 182 ARG A C 1
ATOM 1433 O O . ARG A 1 182 ? 20.010 4.411 -21.373 1.00 87.69 182 ARG A O 1
ATOM 1440 N N . LEU A 1 183 ? 20.645 2.984 -19.761 1.00 83.50 183 LEU A N 1
ATOM 1441 C CA . LEU A 1 183 ? 21.941 3.585 -19.491 1.00 83.50 183 LEU A CA 1
ATOM 1442 C C . LEU A 1 183 ? 23.037 2.918 -20.336 1.00 83.50 183 LEU A C 1
ATOM 1444 O O . LEU A 1 183 ? 23.043 1.693 -20.494 1.00 83.50 183 LEU A O 1
ATOM 1448 N N . PRO A 1 184 ? 24.020 3.687 -20.830 1.00 75.75 184 PRO A N 1
ATOM 1449 C CA . PRO A 1 184 ? 25.205 3.136 -21.472 1.00 75.75 184 PRO A CA 1
ATOM 1450 C C . PRO A 1 184 ? 26.195 2.644 -20.402 1.00 75.75 184 PRO A C 1
ATOM 1452 O O . PRO A 1 184 ? 27.154 3.336 -20.063 1.00 75.75 184 PRO A O 1
ATOM 1455 N N . LEU A 1 185 ? 25.953 1.458 -19.840 1.00 74.88 185 LEU A N 1
ATOM 1456 C CA . LEU A 1 185 ? 26.874 0.811 -18.897 1.00 74.88 185 LEU A CA 1
ATOM 1457 C C . LEU A 1 185 ? 27.805 -0.168 -19.621 1.00 74.88 185 LEU A C 1
ATOM 1459 O O . LEU A 1 185 ? 27.371 -0.933 -20.479 1.00 74.88 185 LEU A O 1
ATOM 1463 N N . ALA A 1 186 ? 29.088 -0.153 -19.249 1.00 70.62 186 ALA A N 1
ATOM 1464 C CA . ALA A 1 186 ? 30.103 -1.040 -19.823 1.00 70.62 186 ALA A CA 1
ATOM 1465 C C . ALA A 1 186 ? 29.984 -2.490 -19.316 1.00 70.62 186 ALA A C 1
ATOM 1467 O O . ALA A 1 186 ? 30.210 -3.426 -20.078 1.00 70.62 186 ALA A O 1
ATOM 1468 N N . ASP A 1 187 ? 29.574 -2.668 -18.057 1.00 78.50 187 ASP A N 1
ATOM 1469 C CA . ASP A 1 187 ? 29.582 -3.957 -17.358 1.00 78.50 187 ASP A CA 1
ATOM 1470 C C . ASP A 1 187 ? 28.157 -4.444 -17.059 1.00 78.50 187 ASP A C 1
ATOM 1472 O O . ASP A 1 187 ? 27.747 -4.586 -15.907 1.00 78.50 187 ASP A O 1
ATOM 1476 N N . LEU A 1 188 ? 27.372 -4.676 -18.114 1.00 83.38 188 LEU A N 1
ATOM 1477 C CA . LEU A 1 188 ? 26.037 -5.265 -17.985 1.00 83.38 188 LEU A CA 1
ATOM 1478 C C . LEU A 1 188 ? 26.103 -6.793 -17.878 1.00 83.38 188 LEU A C 1
ATOM 1480 O O . LEU A 1 188 ? 26.949 -7.406 -18.542 1.00 83.38 188 LEU A O 1
ATOM 1484 N N . PRO A 1 189 ? 25.165 -7.433 -17.148 1.00 85.00 189 PRO A N 1
ATOM 1485 C CA . PRO A 1 189 ? 24.965 -8.875 -17.236 1.00 85.00 189 PRO A CA 1
ATOM 1486 C C . PRO A 1 189 ? 24.841 -9.303 -18.699 1.00 85.00 189 PRO A C 1
ATOM 1488 O O . PRO A 1 189 ? 24.173 -8.633 -19.484 1.00 85.00 189 PRO A O 1
ATOM 1491 N N . SER A 1 190 ? 25.461 -10.422 -19.079 1.00 84.44 190 SER A N 1
ATOM 1492 C CA . SER A 1 190 ? 25.496 -10.876 -20.481 1.00 84.44 190 SER A CA 1
ATOM 1493 C C . SER A 1 190 ? 24.103 -10.991 -21.121 1.00 84.44 190 SER A C 1
ATOM 1495 O O . SER A 1 190 ? 23.913 -10.653 -22.286 1.00 84.44 190 SER A O 1
ATOM 1497 N N . GLN A 1 191 ? 23.102 -11.369 -20.324 1.00 85.00 191 GLN A N 1
ATOM 1498 C CA . GLN A 1 191 ? 21.694 -11.482 -20.696 1.00 85.00 191 GLN A CA 1
ATOM 1499 C C . GLN A 1 191 ? 21.036 -10.120 -20.997 1.00 85.00 191 GLN A C 1
ATOM 1501 O O . GLN A 1 191 ? 20.023 -10.066 -21.683 1.00 85.00 191 GLN A O 1
ATOM 1506 N N . CYS A 1 192 ? 21.607 -9.021 -20.499 1.00 84.06 192 CYS A N 1
ATOM 1507 C CA . CYS A 1 192 ? 21.139 -7.645 -20.686 1.00 84.06 192 CYS A CA 1
ATOM 1508 C C . CYS A 1 192 ? 21.853 -6.906 -21.833 1.00 84.06 192 CYS A C 1
ATOM 1510 O O . CYS A 1 192 ? 21.509 -5.765 -22.139 1.00 84.06 192 CYS A O 1
ATOM 1512 N N . GLN A 1 193 ? 22.856 -7.523 -22.466 1.00 78.94 193 GLN A N 1
ATOM 1513 C CA . GLN A 1 193 ? 23.642 -6.891 -23.533 1.00 78.94 193 GLN A CA 1
ATOM 1514 C C . GLN A 1 193 ? 22.952 -6.947 -24.909 1.00 78.94 193 GLN A C 1
ATOM 1516 O O . GLN A 1 193 ? 23.388 -6.266 -25.833 1.00 78.94 193 GLN A O 1
ATOM 1521 N N . SER A 1 194 ? 21.884 -7.740 -25.065 1.00 74.06 194 SER A N 1
ATOM 1522 C CA . SER A 1 194 ? 21.140 -7.861 -26.325 1.00 74.06 194 SER A CA 1
ATOM 1523 C C . SER A 1 194 ? 20.048 -6.801 -26.452 1.00 74.06 194 SER A C 1
ATOM 1525 O O . SER A 1 194 ? 19.089 -6.790 -25.683 1.00 74.06 194 SER A O 1
ATOM 1527 N N . ASP A 1 195 ? 20.135 -5.983 -27.500 1.00 65.81 195 ASP A N 1
ATOM 1528 C CA . ASP A 1 195 ? 19.113 -4.980 -27.836 1.00 65.81 195 ASP A CA 1
ATOM 1529 C C . ASP A 1 195 ? 17.806 -5.621 -28.328 1.00 65.81 195 ASP A C 1
ATOM 1531 O O . ASP A 1 195 ? 16.733 -5.042 -28.224 1.00 65.81 195 ASP A O 1
ATOM 1535 N N . THR A 1 196 ? 17.879 -6.848 -28.848 1.00 66.00 196 THR A N 1
ATOM 1536 C CA . THR A 1 196 ? 16.718 -7.551 -29.422 1.00 66.00 196 THR A CA 1
ATOM 1537 C C . THR A 1 196 ? 15.824 -8.224 -28.379 1.00 66.00 196 THR A C 1
ATOM 1539 O O . THR A 1 196 ? 14.700 -8.616 -28.691 1.00 66.00 196 THR A O 1
ATOM 1542 N N . ALA A 1 197 ? 16.320 -8.385 -27.150 1.00 68.62 197 ALA A N 1
ATOM 1543 C CA . ALA A 1 197 ? 15.602 -9.015 -26.049 1.00 68.62 197 ALA A CA 1
ATOM 1544 C C . ALA A 1 197 ? 16.110 -8.442 -24.716 1.00 68.62 197 ALA A C 1
ATOM 1546 O O . ALA A 1 197 ? 16.943 -9.069 -24.058 1.00 68.62 197 ALA A O 1
ATOM 1547 N N . PRO A 1 198 ? 15.647 -7.246 -24.317 1.00 75.75 198 PRO A N 1
ATOM 1548 C CA . PRO A 1 198 ? 16.149 -6.599 -23.118 1.00 75.75 198 PRO A CA 1
ATOM 1549 C C . PRO A 1 198 ? 15.711 -7.370 -21.863 1.00 75.75 198 PRO A C 1
ATOM 1551 O O . PRO A 1 198 ? 14.585 -7.867 -21.762 1.00 75.75 198 PRO A O 1
ATOM 1554 N N . CYS A 1 199 ? 16.613 -7.456 -20.883 1.00 87.81 199 CYS A N 1
ATOM 1555 C CA . CYS A 1 199 ? 16.381 -8.159 -19.616 1.00 87.81 199 CYS A CA 1
ATOM 1556 C C . CYS A 1 199 ? 15.431 -7.408 -18.658 1.00 87.81 199 CYS A C 1
ATOM 1558 O O . CYS A 1 199 ? 15.040 -7.933 -17.611 1.00 87.81 199 CYS A O 1
ATOM 1560 N N . VAL A 1 200 ? 15.057 -6.181 -19.026 1.00 89.88 200 VAL A N 1
ATOM 1561 C CA . VAL A 1 200 ? 13.975 -5.392 -18.440 1.00 89.88 200 VAL A CA 1
ATOM 1562 C C . VAL A 1 200 ? 13.135 -4.852 -19.590 1.00 89.88 200 VAL A C 1
ATOM 1564 O O . VAL A 1 200 ? 13.687 -4.390 -20.584 1.00 89.88 200 VAL A O 1
ATOM 1567 N N . LYS A 1 201 ? 11.810 -4.894 -19.464 1.00 88.19 201 LYS A N 1
ATOM 1568 C CA . LYS A 1 201 ? 10.896 -4.215 -20.389 1.00 88.19 201 LYS A CA 1
ATOM 1569 C C . LYS A 1 201 ? 10.142 -3.126 -19.648 1.00 88.19 201 LYS A C 1
ATOM 1571 O O . LYS A 1 201 ? 9.644 -3.367 -18.548 1.00 88.19 201 LYS A O 1
ATOM 1576 N N . LEU A 1 202 ? 10.056 -1.950 -20.257 1.00 88.81 202 LEU A N 1
ATOM 1577 C CA . LEU A 1 202 ? 9.399 -0.777 -19.691 1.00 88.81 202 LEU A CA 1
ATOM 1578 C C . LEU A 1 202 ? 8.299 -0.293 -20.623 1.00 88.81 202 LEU A C 1
ATOM 1580 O O . LEU A 1 202 ? 8.515 -0.167 -21.831 1.00 88.81 202 LEU A O 1
ATOM 1584 N N . TYR A 1 203 ? 7.134 0.004 -20.056 1.00 87.00 203 TYR A N 1
ATOM 1585 C CA . TYR A 1 203 ? 6.000 0.521 -20.806 1.00 87.00 203 TYR A CA 1
ATOM 1586 C C . TYR A 1 203 ? 5.348 1.695 -20.082 1.00 87.00 203 TYR A C 1
ATOM 1588 O O . TYR A 1 203 ? 5.178 1.643 -18.871 1.00 87.00 203 TYR A O 1
ATOM 1596 N N . GLU A 1 204 ? 4.947 2.726 -20.819 1.00 86.19 204 GLU A N 1
ATOM 1597 C CA . GLU A 1 204 ? 4.304 3.931 -20.279 1.00 86.19 204 GLU A CA 1
ATOM 1598 C C . GLU A 1 204 ? 2.953 4.182 -20.923 1.00 86.19 204 GLU A C 1
ATOM 1600 O O . GLU A 1 204 ? 2.775 3.947 -22.119 1.00 86.19 204 GLU A O 1
ATOM 1605 N N . ASP A 1 205 ? 2.011 4.718 -20.156 1.00 80.75 205 ASP A N 1
ATOM 1606 C CA . ASP A 1 205 ? 0.759 5.204 -20.720 1.00 80.75 205 ASP A CA 1
ATOM 1607 C C . ASP A 1 205 ? 0.945 6.571 -21.409 1.00 80.75 205 ASP A C 1
ATOM 1609 O O . ASP A 1 205 ? 1.967 7.248 -21.276 1.00 80.75 205 ASP A O 1
ATOM 1613 N N . PHE A 1 206 ? -0.062 6.995 -22.176 1.00 74.75 206 PHE A N 1
ATOM 1614 C CA . PHE A 1 206 ? 0.011 8.243 -22.943 1.00 74.75 206 PHE A CA 1
ATOM 1615 C C . PHE A 1 206 ? 0.159 9.488 -22.056 1.00 74.75 206 PHE A C 1
ATOM 1617 O O . PHE A 1 206 ? 0.861 10.429 -22.435 1.00 74.75 206 PHE A O 1
ATOM 1624 N N . ASN A 1 207 ? -0.472 9.482 -20.879 1.00 75.19 207 ASN A N 1
ATOM 1625 C CA . ASN A 1 207 ? -0.419 10.600 -19.942 1.00 75.19 207 ASN A CA 1
ATOM 1626 C C . ASN A 1 207 ? 0.855 10.595 -19.087 1.00 75.19 207 ASN A C 1
ATOM 1628 O O . ASN A 1 207 ? 1.157 11.607 -18.459 1.00 75.19 207 ASN A O 1
ATOM 1632 N N . ARG A 1 208 ? 1.638 9.504 -19.121 1.00 78.75 208 ARG A N 1
ATOM 1633 C CA . ARG A 1 208 ? 2.788 9.254 -18.235 1.00 78.75 208 ARG A CA 1
ATOM 1634 C C . ARG A 1 208 ? 2.392 9.223 -16.759 1.00 78.75 208 ARG A C 1
ATOM 1636 O O . ARG A 1 208 ? 3.202 9.535 -15.888 1.00 78.75 208 ARG A O 1
ATOM 1643 N N . ASP A 1 209 ? 1.152 8.838 -16.500 1.00 75.81 209 ASP A N 1
ATOM 1644 C CA . ASP A 1 209 ? 0.628 8.601 -15.165 1.00 75.81 209 ASP A CA 1
ATOM 1645 C C . ASP A 1 209 ? 1.169 7.277 -14.612 1.00 75.81 209 ASP A C 1
ATOM 1647 O O . ASP A 1 209 ? 1.364 7.152 -13.401 1.00 75.81 209 ASP A O 1
ATOM 1651 N N . PHE A 1 210 ? 1.471 6.314 -15.492 1.00 80.56 210 PHE A N 1
ATOM 1652 C CA . PHE A 1 210 ? 1.920 4.979 -15.117 1.00 80.56 210 PHE A CA 1
ATOM 1653 C C . PHE A 1 210 ? 3.139 4.499 -15.899 1.00 80.56 210 PHE A C 1
ATOM 1655 O O . PHE A 1 210 ? 3.243 4.701 -17.111 1.00 80.56 210 PHE A O 1
ATOM 1662 N N . ILE A 1 211 ? 4.005 3.753 -15.209 1.00 86.69 211 ILE A N 1
ATOM 1663 C CA . ILE A 1 211 ? 5.056 2.940 -15.817 1.00 86.69 211 ILE A CA 1
ATOM 1664 C C . ILE A 1 211 ? 4.948 1.486 -15.357 1.00 86.69 211 ILE A C 1
ATOM 1666 O O . ILE A 1 211 ? 4.876 1.181 -14.169 1.00 86.69 211 ILE A O 1
ATOM 1670 N N . PHE A 1 212 ? 4.925 0.572 -16.317 1.00 86.12 212 PHE A N 1
ATOM 1671 C CA . PHE A 1 212 ? 5.006 -0.863 -16.095 1.00 86.12 212 PHE A CA 1
ATOM 1672 C C . PHE A 1 212 ? 6.445 -1.326 -16.308 1.00 86.12 212 PHE A C 1
ATOM 1674 O O . PHE A 1 212 ? 7.053 -1.032 -17.337 1.00 86.12 212 PHE A O 1
ATOM 1681 N N . VAL A 1 213 ? 6.971 -2.065 -15.337 1.00 88.69 213 VAL A N 1
ATOM 1682 C CA . VAL A 1 213 ? 8.331 -2.598 -15.307 1.00 88.69 213 VAL A CA 1
ATOM 1683 C C . VAL A 1 213 ? 8.258 -4.112 -15.232 1.00 88.69 213 VAL A C 1
ATOM 1685 O O . VAL A 1 213 ? 7.715 -4.658 -14.277 1.00 88.69 213 VAL A O 1
ATOM 1688 N N . GLN A 1 214 ? 8.834 -4.800 -16.211 1.00 87.81 214 GLN A N 1
ATOM 1689 C CA . GLN A 1 214 ? 8.925 -6.255 -16.225 1.00 87.81 214 GLN A CA 1
ATOM 1690 C C . GLN A 1 214 ? 10.384 -6.696 -16.197 1.00 87.81 214 GLN A C 1
ATOM 1692 O O . GLN A 1 214 ? 11.155 -6.352 -17.091 1.00 87.81 214 GLN A O 1
ATOM 1697 N N . PHE A 1 215 ? 10.735 -7.536 -15.230 1.00 88.38 215 PHE A N 1
ATOM 1698 C CA . PHE A 1 215 ? 12.063 -8.120 -15.102 1.00 88.38 215 PHE A CA 1
ATOM 1699 C C . PHE A 1 215 ? 12.087 -9.522 -15.717 1.00 88.38 215 PHE A C 1
ATOM 1701 O O . PHE A 1 215 ? 11.329 -10.402 -15.312 1.00 88.38 215 PHE A O 1
ATOM 1708 N N . GLN A 1 216 ? 12.962 -9.741 -16.699 1.00 87.25 216 GLN A N 1
ATOM 1709 C CA . GLN A 1 216 ? 13.234 -11.084 -17.219 1.00 87.25 216 GLN A CA 1
ATOM 1710 C C . GLN A 1 216 ? 14.172 -11.833 -16.272 1.00 87.25 216 GLN A C 1
ATOM 1712 O O . GLN A 1 216 ? 14.996 -11.212 -15.599 1.00 87.25 216 GLN A O 1
ATOM 1717 N N . SER A 1 217 ? 14.079 -13.157 -16.226 1.00 86.38 217 SER A N 1
ATOM 1718 C CA . SER A 1 217 ? 15.000 -13.970 -15.434 1.00 86.38 217 SER A CA 1
ATOM 1719 C C . SER A 1 217 ? 16.467 -13.754 -15.848 1.00 86.38 217 SER A C 1
ATOM 1721 O O . SER A 1 217 ? 16.803 -13.851 -17.030 1.00 86.38 217 SER A O 1
ATOM 1723 N N . ILE A 1 218 ? 17.340 -13.467 -14.877 1.00 85.56 218 ILE A N 1
ATOM 1724 C CA . ILE A 1 218 ? 18.805 -13.448 -15.036 1.00 85.56 218 ILE A CA 1
ATOM 1725 C C . ILE A 1 218 ? 19.466 -14.244 -13.907 1.00 85.56 218 ILE A C 1
ATOM 1727 O O . ILE A 1 218 ? 18.979 -14.240 -12.776 1.00 85.56 218 ILE A O 1
ATOM 1731 N N . ASP A 1 219 ? 20.608 -14.873 -14.183 1.00 77.94 219 ASP A N 1
ATOM 1732 C CA . ASP A 1 219 ? 21.239 -15.841 -13.267 1.00 77.94 219 ASP A CA 1
ATOM 1733 C C . ASP A 1 219 ? 21.632 -15.262 -11.893 1.00 77.94 219 ASP A C 1
ATOM 1735 O O . ASP A 1 219 ? 21.786 -16.007 -10.928 1.00 77.94 219 ASP A O 1
ATOM 1739 N N . GLN A 1 220 ? 21.810 -13.941 -11.791 1.00 76.50 220 GLN A N 1
ATOM 1740 C CA . GLN A 1 220 ? 22.317 -13.271 -10.587 1.00 76.50 220 GLN A CA 1
ATOM 1741 C C . GLN A 1 220 ? 21.239 -12.601 -9.721 1.00 76.50 220 GLN A C 1
ATOM 1743 O O . GLN A 1 220 ? 21.558 -12.136 -8.628 1.00 76.50 220 GLN A O 1
ATOM 1748 N N . SER A 1 221 ? 19.974 -12.559 -10.154 1.00 79.19 221 SER A N 1
ATOM 1749 C CA . SER A 1 221 ? 18.907 -11.893 -9.393 1.00 79.19 221 SER A CA 1
ATOM 1750 C C . SER A 1 221 ? 18.048 -12.896 -8.624 1.00 79.19 221 SER A C 1
ATOM 1752 O O . SER A 1 221 ? 17.507 -13.840 -9.188 1.00 79.19 221 SER A O 1
ATOM 1754 N N . SER A 1 222 ? 17.884 -12.688 -7.318 1.00 69.38 222 SER A N 1
ATOM 1755 C CA . SER A 1 222 ? 17.022 -13.518 -6.460 1.00 69.38 222 SER A CA 1
ATOM 1756 C C . SER A 1 222 ? 15.721 -12.826 -6.047 1.00 69.38 222 SER A C 1
ATOM 1758 O O . SER A 1 222 ? 14.823 -13.478 -5.517 1.00 69.38 222 SER A O 1
ATOM 1760 N N . PHE A 1 223 ? 15.601 -11.515 -6.279 1.00 70.38 223 PHE A N 1
ATOM 1761 C CA . PHE A 1 223 ? 14.527 -10.702 -5.701 1.00 70.38 223 PHE A CA 1
ATOM 1762 C C . PHE A 1 223 ? 13.412 -10.360 -6.686 1.00 70.38 223 PHE A C 1
ATOM 1764 O O . PHE A 1 223 ? 12.246 -10.326 -6.284 1.00 70.38 223 PHE A O 1
ATOM 1771 N N . VAL A 1 224 ? 13.746 -10.115 -7.957 1.00 79.06 224 VAL A N 1
ATOM 1772 C CA . VAL A 1 224 ? 12.794 -9.571 -8.943 1.00 79.06 224 VAL A CA 1
ATOM 1773 C C . VAL A 1 224 ? 12.683 -10.385 -10.228 1.00 79.06 224 VAL A C 1
ATOM 1775 O O . VAL A 1 224 ? 11.940 -9.993 -11.119 1.00 79.06 224 VAL A O 1
ATOM 1778 N N . ASN A 1 225 ? 13.374 -11.522 -10.339 1.00 85.06 225 ASN A N 1
ATOM 1779 C CA . ASN A 1 225 ? 13.223 -12.394 -11.502 1.00 85.06 225 ASN A CA 1
ATOM 1780 C C . ASN A 1 225 ? 11.765 -12.793 -11.724 1.00 85.06 225 ASN A C 1
ATOM 1782 O O . ASN A 1 225 ? 11.063 -13.169 -10.785 1.00 85.06 225 ASN A O 1
ATOM 1786 N N . ASP A 1 226 ? 11.339 -12.681 -12.981 1.00 82.00 226 ASP A N 1
ATOM 1787 C CA . ASP A 1 226 ? 9.998 -13.026 -13.449 1.00 82.00 226 ASP A CA 1
ATOM 1788 C C . ASP A 1 226 ? 8.874 -12.266 -12.717 1.00 82.00 226 ASP A C 1
ATOM 1790 O O . ASP A 1 226 ? 7.707 -12.661 -12.747 1.00 82.00 226 ASP A O 1
ATOM 1794 N N . LYS A 1 227 ? 9.218 -11.136 -12.083 1.00 83.00 227 LYS A N 1
ATOM 1795 C CA . LYS A 1 227 ? 8.263 -10.201 -11.495 1.00 83.00 227 LYS A CA 1
ATOM 1796 C C . LYS A 1 227 ? 7.997 -9.042 -12.435 1.00 83.00 227 LYS A C 1
ATOM 1798 O O . LYS A 1 227 ? 8.837 -8.625 -13.238 1.00 83.00 227 LYS A O 1
ATOM 1803 N N . ALA A 1 228 ? 6.810 -8.482 -12.278 1.00 82.06 228 ALA A N 1
ATOM 1804 C CA . ALA A 1 228 ? 6.442 -7.247 -12.920 1.00 82.06 228 ALA A CA 1
ATOM 1805 C C . ALA A 1 228 ? 5.755 -6.322 -11.921 1.00 82.06 228 ALA A C 1
ATOM 1807 O O . ALA A 1 228 ? 5.102 -6.777 -10.980 1.00 82.06 228 ALA A O 1
ATOM 1808 N N . TYR A 1 229 ? 5.919 -5.028 -12.142 1.00 81.25 229 TYR A N 1
ATOM 1809 C CA . TYR A 1 229 ? 5.408 -3.973 -11.289 1.00 81.25 229 TYR A CA 1
ATOM 1810 C C . TYR A 1 229 ? 4.738 -2.918 -12.152 1.00 81.25 229 TYR A C 1
ATOM 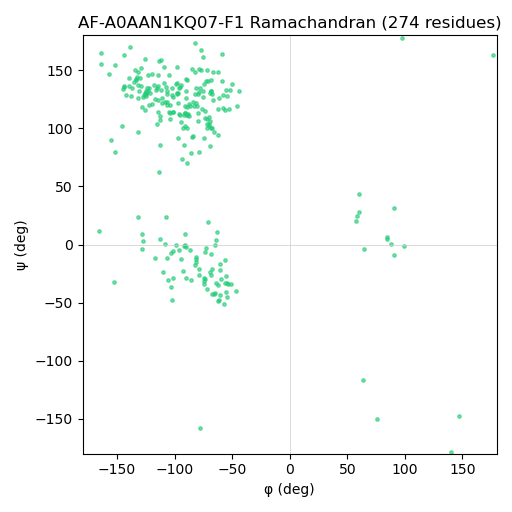1812 O O . TYR A 1 229 ? 5.213 -2.610 -13.241 1.00 81.25 229 TYR A O 1
ATOM 1820 N N . LEU A 1 230 ? 3.646 -2.353 -11.664 1.00 79.94 230 LEU A N 1
ATOM 1821 C CA . LEU A 1 230 ? 3.066 -1.142 -12.215 1.00 79.94 230 LEU A CA 1
ATOM 1822 C C . LEU A 1 230 ? 3.242 -0.035 -11.169 1.00 79.94 230 LEU A C 1
ATOM 1824 O O . LEU A 1 230 ? 3.024 -0.262 -9.979 1.00 79.94 230 LEU A O 1
ATOM 1828 N N . ILE A 1 231 ? 3.716 1.123 -11.615 1.00 81.00 231 ILE A N 1
ATOM 1829 C CA . ILE A 1 231 ? 4.122 2.245 -10.769 1.00 81.00 231 ILE A CA 1
ATOM 1830 C C . ILE A 1 231 ? 3.353 3.485 -11.217 1.00 81.00 231 ILE A C 1
ATOM 1832 O O . ILE A 1 231 ? 3.358 3.810 -12.405 1.00 81.00 231 ILE A O 1
ATOM 1836 N N . LYS A 1 232 ? 2.718 4.191 -10.281 1.00 78.88 232 LYS A N 1
ATOM 1837 C CA . LYS A 1 232 ? 2.053 5.473 -10.537 1.00 78.88 232 LYS A CA 1
ATOM 1838 C C . LYS A 1 232 ? 3.059 6.608 -10.371 1.00 78.88 232 LYS A C 1
ATOM 1840 O O . LYS A 1 232 ? 3.499 6.900 -9.265 1.00 78.88 232 LYS A O 1
ATOM 1845 N N . MET A 1 233 ? 3.427 7.268 -11.465 1.00 77.69 233 MET A N 1
ATOM 1846 C CA . MET A 1 233 ? 4.552 8.212 -11.507 1.00 77.69 233 MET A CA 1
ATOM 1847 C C . MET A 1 233 ? 4.348 9.449 -10.623 1.00 77.69 233 MET A C 1
ATOM 1849 O O . MET A 1 233 ? 5.310 9.980 -10.075 1.00 77.69 233 MET A O 1
ATOM 1853 N N . ALA A 1 234 ? 3.104 9.915 -10.478 1.00 71.44 234 ALA A N 1
ATOM 1854 C CA . ALA A 1 234 ? 2.787 11.115 -9.704 1.00 71.44 234 ALA A CA 1
ATOM 1855 C C . ALA A 1 234 ? 2.871 10.906 -8.184 1.00 71.44 234 ALA A C 1
ATOM 1857 O O . ALA A 1 234 ? 3.161 11.852 -7.454 1.00 71.44 234 ALA A O 1
ATOM 1858 N N . THR A 1 235 ? 2.578 9.692 -7.712 1.00 66.12 235 THR A N 1
ATOM 1859 C CA . THR A 1 235 ? 2.493 9.373 -6.278 1.00 66.12 235 THR A CA 1
ATOM 1860 C C . THR A 1 235 ? 3.632 8.489 -5.796 1.00 66.12 235 THR A C 1
ATOM 1862 O O . THR A 1 235 ? 3.947 8.525 -4.612 1.00 66.12 235 THR A O 1
ATOM 1865 N N . GLY A 1 236 ? 4.260 7.736 -6.701 1.00 68.69 236 GLY A N 1
ATOM 1866 C CA . GLY A 1 236 ? 5.263 6.739 -6.357 1.00 68.69 236 GLY A CA 1
ATOM 1867 C C . GLY A 1 236 ? 4.707 5.360 -6.048 1.00 68.69 236 GLY A C 1
ATOM 1868 O O . GLY A 1 236 ? 5.496 4.483 -5.704 1.00 68.69 236 GLY A O 1
ATOM 1869 N N . ASP A 1 237 ? 3.386 5.171 -6.131 1.00 71.75 237 ASP A N 1
ATOM 1870 C CA . ASP A 1 237 ? 2.740 3.948 -5.651 1.00 71.75 237 ASP A CA 1
ATOM 1871 C C . ASP A 1 237 ? 3.131 2.768 -6.536 1.00 71.75 237 ASP A C 1
ATOM 1873 O O . ASP A 1 237 ? 3.060 2.855 -7.763 1.00 71.75 237 ASP A O 1
ATOM 1877 N N . ILE A 1 238 ? 3.525 1.656 -5.914 1.00 73.75 238 ILE A N 1
ATOM 1878 C CA . ILE A 1 238 ? 3.978 0.446 -6.606 1.00 73.75 238 ILE A CA 1
ATOM 1879 C C . ILE A 1 238 ? 3.020 -0.703 -6.313 1.00 73.75 238 ILE A C 1
ATOM 1881 O O . ILE A 1 238 ? 2.716 -0.994 -5.159 1.00 73.75 238 ILE A O 1
ATOM 1885 N N . SER A 1 239 ? 2.621 -1.424 -7.359 1.00 73.12 239 SER A N 1
ATOM 1886 C CA . SER A 1 239 ? 1.894 -2.685 -7.237 1.00 73.12 239 SER A CA 1
ATOM 1887 C C . SER A 1 239 ? 2.600 -3.789 -8.015 1.00 73.12 239 SER A C 1
ATOM 1889 O O . SER A 1 239 ? 2.945 -3.605 -9.184 1.00 73.12 239 SER A O 1
ATOM 1891 N N . GLN A 1 240 ? 2.826 -4.943 -7.381 1.00 75.25 240 GLN A N 1
ATOM 1892 C CA . GLN A 1 240 ? 3.286 -6.136 -8.091 1.00 75.25 240 GLN A CA 1
ATOM 1893 C C . GLN A 1 240 ? 2.124 -6.732 -8.884 1.00 75.25 240 GLN A C 1
ATOM 1895 O O . GLN A 1 240 ? 1.006 -6.860 -8.388 1.00 75.25 240 GLN A O 1
ATOM 1900 N N . VAL A 1 241 ? 2.407 -7.158 -10.110 1.00 71.56 241 VAL A N 1
ATOM 1901 C CA . VAL A 1 241 ? 1.388 -7.611 -11.045 1.00 71.56 241 VAL A CA 1
ATOM 1902 C C . VAL A 1 241 ? 1.700 -8.968 -11.662 1.00 71.56 241 VAL A C 1
ATOM 1904 O O . VAL A 1 241 ? 2.857 -9.349 -11.824 1.00 71.56 241 VAL A O 1
ATOM 1907 N N . THR A 1 242 ? 0.646 -9.704 -12.025 1.00 65.75 242 THR A N 1
ATOM 1908 C CA . THR A 1 242 ? 0.751 -11.012 -12.687 1.00 65.75 242 THR A CA 1
ATOM 1909 C C . THR A 1 242 ? 0.275 -10.899 -14.130 1.00 65.75 242 THR A C 1
ATOM 1911 O O . THR A 1 242 ? -0.844 -10.458 -14.381 1.00 65.75 242 THR A O 1
ATOM 1914 N N . MET A 1 243 ? 1.105 -11.314 -15.089 1.00 64.12 243 MET A N 1
ATOM 1915 C CA . MET A 1 243 ? 0.704 -11.353 -16.497 1.00 64.12 243 MET A CA 1
ATOM 1916 C C . MET A 1 243 ? -0.139 -12.602 -16.770 1.00 64.12 243 MET A C 1
ATOM 1918 O O . MET A 1 243 ? 0.292 -13.713 -16.464 1.00 64.12 243 MET A O 1
ATOM 1922 N N . GLN A 1 244 ? -1.307 -12.441 -17.391 1.00 58.34 244 GLN A N 1
ATOM 1923 C CA . GLN A 1 244 ? -2.120 -13.563 -17.864 1.00 58.34 244 GLN A CA 1
ATOM 1924 C C . GLN A 1 244 ? -2.184 -13.534 -19.389 1.00 58.34 244 GLN A C 1
ATOM 1926 O O . GLN A 1 244 ? -2.583 -12.541 -19.978 1.00 58.34 244 GLN A O 1
ATOM 1931 N N . THR A 1 245 ? -1.801 -14.627 -20.048 1.00 53.97 245 THR A N 1
ATOM 1932 C CA . THR A 1 245 ? -1.961 -14.736 -21.504 1.00 53.97 245 THR A CA 1
ATOM 1933 C C . THR A 1 245 ? -3.336 -15.328 -21.786 1.00 53.97 245 THR A C 1
ATOM 1935 O O . THR A 1 245 ? -3.569 -16.495 -21.478 1.00 53.97 245 THR A O 1
ATOM 1938 N N . LEU A 1 246 ? -4.256 -14.542 -22.348 1.00 47.31 246 LEU A N 1
ATOM 1939 C CA . LEU A 1 246 ? -5.519 -15.080 -22.850 1.00 47.31 246 LEU A CA 1
ATOM 1940 C C . LEU A 1 246 ? -5.298 -15.694 -24.233 1.00 47.31 246 LEU A C 1
ATOM 1942 O O . LEU A 1 246 ? -4.921 -15.005 -2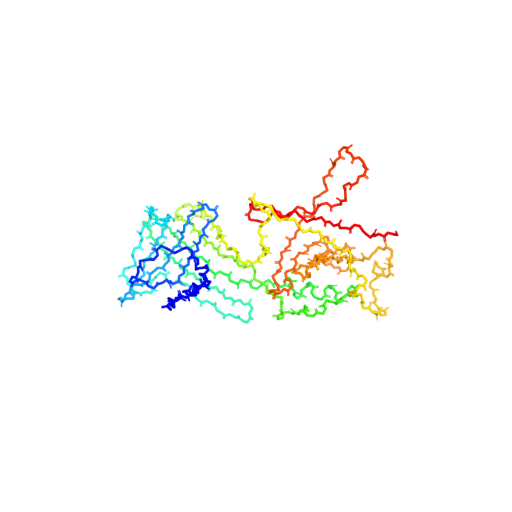5.179 1.00 47.31 246 LEU A O 1
ATOM 1946 N N . SER A 1 247 ? -5.564 -16.992 -24.355 1.00 43.16 247 SER A N 1
ATOM 1947 C CA . SER A 1 247 ? -5.691 -17.662 -25.644 1.00 43.16 247 SER A CA 1
ATOM 1948 C C . SER A 1 247 ? -7.032 -17.284 -26.279 1.00 43.16 247 SER A C 1
ATOM 1950 O O . SER A 1 247 ? -8.067 -17.898 -26.033 1.00 43.16 247 SER A O 1
ATOM 1952 N N . SER A 1 248 ? -7.028 -16.232 -27.092 1.00 43.44 248 SER A N 1
ATOM 1953 C CA . SER A 1 248 ? -8.116 -15.969 -28.034 1.00 43.44 248 SER A CA 1
ATOM 1954 C C . SER A 1 248 ? -7.996 -16.942 -29.212 1.00 43.44 248 SER A C 1
ATOM 1956 O O . SER A 1 248 ? -6.916 -17.085 -29.778 1.00 43.44 248 SER A O 1
ATOM 1958 N N . SER A 1 249 ? -9.096 -17.598 -29.596 1.00 43.31 249 SER A N 1
ATOM 1959 C CA . SER A 1 249 ? -9.174 -18.436 -30.804 1.00 43.31 249 SER A CA 1
ATOM 1960 C C . SER A 1 249 ? -9.081 -17.639 -32.113 1.00 43.31 249 SER A C 1
ATOM 1962 O O . SER A 1 249 ? -8.974 -18.245 -33.174 1.00 43.31 249 SER A O 1
ATOM 1964 N N . ASP A 1 250 ? -9.118 -16.305 -32.052 1.00 41.62 250 ASP A N 1
ATOM 1965 C CA . ASP A 1 250 ? -8.758 -15.434 -33.169 1.00 41.62 250 ASP A CA 1
ATOM 1966 C C . ASP A 1 250 ? -7.254 -15.135 -33.117 1.00 41.62 250 ASP A C 1
ATOM 1968 O O . ASP A 1 250 ? -6.790 -14.281 -32.355 1.00 41.62 250 ASP A O 1
ATOM 1972 N N . GLU A 1 251 ? -6.498 -15.854 -33.949 1.00 41.38 251 GLU A N 1
ATOM 1973 C CA . GLU A 1 251 ? -5.037 -15.772 -34.105 1.00 41.38 251 GLU A CA 1
ATOM 1974 C C . GLU A 1 251 ? -4.531 -14.430 -34.661 1.00 41.38 251 GLU A C 1
ATOM 1976 O O . GLU A 1 251 ? -3.326 -14.257 -34.839 1.00 41.38 251 GLU A O 1
ATOM 1981 N N . THR A 1 252 ? -5.398 -13.458 -34.958 1.00 43.97 252 THR A N 1
ATOM 1982 C CA . THR A 1 252 ? -4.959 -12.313 -35.759 1.00 43.97 252 THR A CA 1
ATOM 1983 C C . THR A 1 252 ? -4.458 -11.088 -35.012 1.00 43.97 252 THR A C 1
ATOM 1985 O O . THR A 1 252 ? -3.715 -10.360 -35.656 1.00 43.97 252 THR A O 1
ATOM 1988 N N . LEU A 1 253 ? -4.775 -10.788 -33.738 1.00 42.84 253 LEU A N 1
ATOM 1989 C CA . LEU A 1 253 ? -4.337 -9.471 -33.206 1.00 42.84 253 LEU A CA 1
ATOM 1990 C C . LEU A 1 253 ? -4.372 -9.196 -31.692 1.00 42.84 253 LEU A C 1
ATOM 1992 O O . LEU A 1 253 ? -4.187 -8.041 -31.308 1.00 42.84 253 LEU A O 1
ATOM 1996 N N . MET A 1 254 ? -4.569 -10.175 -30.807 1.00 43.66 254 MET A N 1
ATOM 1997 C CA . MET A 1 254 ? -4.570 -9.879 -29.363 1.00 43.66 254 MET A CA 1
ATOM 1998 C C . MET A 1 254 ? -3.176 -10.080 -28.755 1.00 43.66 254 MET A C 1
ATOM 2000 O O . MET A 1 254 ? -2.724 -11.195 -28.505 1.00 43.66 254 MET A O 1
ATOM 2004 N N . LYS A 1 255 ? -2.492 -8.944 -28.574 1.00 59.16 255 LYS A N 1
ATOM 2005 C CA . LYS A 1 255 ? -1.216 -8.750 -27.858 1.00 59.16 255 LYS A CA 1
ATOM 2006 C C . LYS A 1 255 ? -1.343 -9.203 -26.388 1.00 59.16 255 LYS A C 1
ATOM 2008 O O . LYS A 1 255 ? -2.471 -9.343 -25.917 1.00 59.16 255 LYS A O 1
ATOM 2013 N N . PRO A 1 256 ? -0.242 -9.427 -25.636 1.00 55.25 256 PRO A N 1
ATOM 2014 C CA . PRO A 1 256 ? -0.350 -9.781 -24.221 1.00 55.25 256 PRO A CA 1
ATOM 2015 C C . PRO A 1 256 ? -1.152 -8.713 -23.464 1.00 55.25 256 PRO A C 1
ATOM 2017 O O . PRO A 1 256 ? -0.749 -7.551 -23.382 1.00 55.25 256 PRO A O 1
ATOM 2020 N N . LEU A 1 257 ? -2.304 -9.127 -22.943 1.00 57.47 257 LEU A N 1
ATOM 2021 C CA . LEU A 1 257 ? -3.151 -8.331 -22.067 1.00 57.47 257 LEU A CA 1
ATOM 2022 C C . LEU A 1 257 ? -2.711 -8.592 -20.629 1.00 57.47 257 LEU A C 1
ATOM 2024 O O . LEU A 1 257 ? -2.619 -9.729 -20.180 1.00 57.47 257 LEU A O 1
ATOM 2028 N N . LEU A 1 258 ? -2.416 -7.531 -19.899 1.00 60.75 258 LEU A N 1
ATOM 2029 C CA . LEU A 1 258 ? -2.141 -7.584 -18.476 1.00 60.75 258 LEU A CA 1
ATOM 2030 C C . LEU A 1 258 ? -3.457 -7.368 -17.737 1.00 60.75 258 LEU A C 1
ATOM 2032 O O . LEU A 1 258 ? -4.034 -6.283 -17.774 1.00 60.75 258 LEU A O 1
ATOM 2036 N N . TYR A 1 259 ? -3.928 -8.403 -17.052 1.00 55.28 259 TYR A N 1
ATOM 2037 C CA . TYR A 1 259 ? -5.087 -8.294 -16.177 1.00 55.28 259 TYR A CA 1
ATOM 2038 C C . TYR A 1 259 ? -4.617 -8.037 -14.761 1.00 55.28 259 TYR A C 1
ATOM 2040 O O . TYR A 1 259 ? -4.119 -8.928 -14.073 1.00 55.28 259 TYR A O 1
ATOM 2048 N N . LEU A 1 260 ? -4.790 -6.801 -14.323 1.00 52.97 260 LEU A N 1
ATOM 2049 C CA . LEU A 1 260 ? -4.511 -6.391 -12.964 1.00 52.97 260 LEU A CA 1
ATOM 2050 C C . LEU A 1 260 ? -5.829 -6.429 -12.216 1.00 52.97 260 LEU A C 1
ATOM 2052 O O . LEU A 1 260 ? -6.606 -5.480 -12.232 1.00 52.97 260 LEU A O 1
ATOM 2056 N N . THR A 1 261 ? -6.111 -7.570 -11.593 1.00 48.50 261 THR A N 1
ATOM 2057 C CA . THR A 1 261 ? -7.167 -7.613 -10.583 1.00 48.50 261 THR A CA 1
ATOM 2058 C C . THR A 1 261 ? -6.544 -7.166 -9.279 1.00 48.50 261 THR A C 1
ATOM 2060 O O . THR A 1 261 ? -5.942 -7.962 -8.561 1.00 48.50 261 THR A O 1
ATOM 2063 N N . VAL A 1 262 ? -6.656 -5.876 -9.006 1.00 45.00 262 VAL A N 1
ATOM 2064 C CA . VAL A 1 262 ? -6.314 -5.322 -7.706 1.00 45.00 262 VAL A CA 1
ATOM 2065 C C . VAL A 1 262 ? -7.656 -4.995 -7.050 1.00 45.00 262 VAL A C 1
ATOM 2067 O O . VAL A 1 262 ? -8.519 -4.327 -7.606 1.00 45.00 262 VAL A O 1
ATOM 2070 N N . ASP A 1 263 ? -7.906 -5.568 -5.881 1.00 41.84 263 ASP A N 1
ATOM 2071 C CA . ASP A 1 263 ? -9.050 -5.179 -5.050 1.00 41.84 263 ASP A CA 1
ATOM 2072 C C . ASP A 1 263 ? -10.434 -5.367 -5.685 1.00 41.84 263 ASP A C 1
ATOM 2074 O O . ASP A 1 263 ? -11.320 -4.530 -5.547 1.00 41.84 263 ASP A O 1
ATOM 2078 N N . VAL A 1 264 ? -10.648 -6.507 -6.353 1.00 39.00 264 VAL A N 1
ATOM 2079 C CA . VAL A 1 264 ? -11.933 -6.898 -6.977 1.00 39.00 264 VAL A CA 1
ATOM 2080 C C . VAL A 1 264 ? -12.384 -5.987 -8.140 1.00 39.00 264 VAL A C 1
ATOM 2082 O O . VAL A 1 264 ? -13.364 -6.301 -8.813 1.00 39.00 264 VAL A O 1
ATOM 2085 N N . LYS A 1 265 ? -11.641 -4.909 -8.428 1.00 44.56 265 LYS A N 1
ATOM 2086 C CA . LYS A 1 265 ? -11.774 -4.035 -9.599 1.00 44.56 265 LYS A CA 1
ATOM 2087 C C . LYS A 1 265 ? -10.772 -4.517 -10.666 1.00 44.56 265 LYS A C 1
ATOM 2089 O O . LYS A 1 265 ? -9.636 -4.875 -10.350 1.00 44.56 265 LYS A O 1
ATOM 2094 N N . GLN A 1 266 ? -11.199 -4.602 -11.928 1.00 49.78 266 GLN A N 1
ATOM 2095 C CA . GLN A 1 266 ? -10.330 -5.051 -13.021 1.00 49.78 266 GLN A CA 1
ATOM 2096 C C . GLN A 1 266 ? -9.721 -3.839 -13.725 1.00 49.78 266 GLN A C 1
ATOM 2098 O O . GLN A 1 266 ? -10.401 -3.070 -14.402 1.00 49.78 266 GLN A O 1
ATOM 2103 N N . LEU A 1 267 ? -8.412 -3.680 -13.568 1.00 58.38 267 LEU A N 1
ATOM 2104 C CA . LEU A 1 267 ? -7.604 -2.826 -14.419 1.00 58.38 267 LEU A CA 1
ATOM 2105 C C . LEU A 1 267 ? -7.068 -3.704 -15.556 1.00 58.38 267 LEU A C 1
ATOM 2107 O O . LEU A 1 267 ? -6.264 -4.613 -15.345 1.00 58.38 267 LEU A O 1
ATOM 2111 N N . VAL A 1 268 ? -7.552 -3.454 -16.769 1.00 56.50 268 VAL A N 1
ATOM 2112 C CA . VAL A 1 268 ? -7.089 -4.142 -17.973 1.00 56.50 268 VAL A CA 1
ATOM 2113 C C . VAL A 1 268 ? -6.042 -3.257 -18.625 1.00 56.50 268 VAL A C 1
ATOM 2115 O O . VAL A 1 268 ? -6.330 -2.176 -19.129 1.00 56.50 268 VAL A O 1
ATOM 2118 N N . VAL A 1 269 ? -4.799 -3.708 -18.616 1.00 63.44 269 VAL A N 1
ATOM 2119 C CA . VAL A 1 269 ? -3.693 -2.991 -19.236 1.00 63.44 269 VAL A CA 1
ATOM 2120 C C . VAL A 1 269 ? -3.309 -3.715 -20.516 1.00 63.44 269 VAL A C 1
ATOM 2122 O O . VAL A 1 269 ? -2.928 -4.880 -20.499 1.00 63.44 269 VAL A O 1
ATOM 2125 N N . SER A 1 270 ? -3.399 -3.033 -21.651 1.00 65.25 270 SER A N 1
ATOM 2126 C CA . SER A 1 270 ? -2.932 -3.575 -22.925 1.00 65.25 270 SER A CA 1
ATOM 2127 C C . SER A 1 270 ? -1.537 -3.048 -23.224 1.00 65.25 270 SER A C 1
ATOM 2129 O O . SER A 1 270 ? -1.314 -1.839 -23.203 1.00 65.25 270 SER A O 1
ATOM 2131 N N . LEU A 1 271 ? -0.607 -3.937 -23.568 1.00 65.31 271 LEU A N 1
ATOM 2132 C CA . LEU A 1 271 ? 0.713 -3.537 -24.047 1.00 65.31 271 LEU A CA 1
ATOM 2133 C C . LEU A 1 271 ? 0.670 -3.315 -25.566 1.00 65.31 271 LEU A C 1
ATOM 2135 O O . LEU A 1 271 ? 0.390 -4.232 -26.344 1.00 65.31 271 LEU A O 1
ATOM 2139 N N . GLU A 1 272 ? 0.959 -2.096 -26.018 1.00 62.34 272 GLU A N 1
ATOM 2140 C CA . GLU A 1 272 ? 1.248 -1.821 -27.423 1.00 62.34 272 GLU A CA 1
ATOM 2141 C C . GLU A 1 272 ? 2.568 -2.506 -27.804 1.00 62.34 272 GLU A C 1
ATOM 2143 O O . GLU A 1 272 ? 3.612 -2.294 -27.186 1.00 62.34 272 GLU A O 1
ATOM 2148 N N . SER A 1 273 ? 2.525 -3.350 -28.840 1.00 51.06 273 SER A N 1
ATOM 2149 C CA . SER A 1 273 ? 3.747 -3.887 -29.445 1.00 51.06 273 SER A CA 1
ATOM 2150 C C . SER A 1 273 ? 4.581 -2.752 -30.022 1.00 51.06 273 SER A C 1
ATOM 2152 O O . SER A 1 273 ? 4.022 -1.797 -30.566 1.00 51.06 273 SER A O 1
ATOM 2154 N N . GLU A 1 274 ? 5.900 -2.930 -29.994 1.00 47.03 274 GLU A N 1
ATOM 2155 C CA . GLU A 1 274 ? 6.816 -2.193 -30.859 1.00 47.03 274 GLU A CA 1
ATOM 2156 C C . GLU A 1 274 ? 6.247 -2.206 -32.281 1.00 47.03 274 GLU A C 1
ATOM 2158 O O . GLU A 1 274 ? 5.979 -3.267 -32.859 1.00 47.03 274 GLU A O 1
ATOM 2163 N N . VAL A 1 275 ? 5.959 -1.018 -32.805 1.00 37.56 275 VAL A N 1
ATOM 2164 C CA . VAL A 1 275 ? 5.729 -0.851 -34.233 1.00 37.56 275 VAL A CA 1
ATOM 2165 C C . VAL A 1 275 ? 7.107 -1.012 -34.861 1.00 37.56 275 VAL A C 1
ATOM 2167 O O . VAL A 1 275 ? 7.977 -0.173 -34.637 1.00 37.56 275 VAL A O 1
ATOM 2170 N N . ARG A 1 276 ? 7.319 -2.137 -35.547 1.00 33.75 276 ARG A N 1
ATOM 2171 C CA . ARG A 1 276 ? 8.458 -2.300 -36.456 1.00 33.75 276 ARG A CA 1
ATOM 2172 C C . ARG A 1 276 ? 8.300 -1.388 -37.662 1.00 33.75 276 ARG A C 1
ATOM 2174 O O . ARG A 1 276 ? 7.151 -1.277 -38.148 1.00 33.75 276 ARG A O 1
#

Solvent-accessible surface area (backbone atoms only — not comparable to full-atom values): 16107 Å² total; per-residue (Å²): 141,85,88,80,83,81,81,80,81,77,82,73,82,77,75,85,66,78,66,63,73,51,53,96,80,32,46,78,74,49,71,39,33,26,75,81,81,28,29,38,22,33,20,30,38,93,85,48,36,38,32,41,37,34,31,40,91,92,49,72,76,44,78,45,70,52,92,55,64,69,69,40,57,77,45,80,49,77,55,102,57,34,37,37,39,30,37,45,49,72,61,91,62,34,38,40,37,38,36,46,26,33,43,49,53,67,58,54,56,53,49,53,52,49,34,46,60,58,30,33,56,60,90,83,70,45,72,88,43,35,42,38,50,58,67,53,35,30,42,34,36,30,32,83,90,70,44,76,76,47,77,45,45,44,54,70,93,76,69,78,80,80,84,70,71,58,96,65,39,39,80,46,60,22,38,68,45,42,77,80,29,53,51,95,61,93,82,50,51,78,69,41,69,39,88,91,54,53,39,53,47,34,27,32,33,89,86,56,51,37,39,37,43,35,33,46,75,52,99,86,56,89,85,49,50,73,36,29,34,41,32,31,62,88,68,20,29,66,42,80,51,62,81,46,80,77,88,60,92,64,86,80,76,81,59,66,40,32,54,41,72,57,90,94,37,44,37,41,34,38,50,47,72,81,81,127

Secondary structure (DSSP, 8-state):
-----------------------TTSEEEEEEEETTTEEEEEEE-TTS-EEEEEEETTEEEEEEE-SSTTSSEEEEEEETTEEEEEEEEEETTEEEEEEEEEEE-THHHHHHHHHHHTTB--TT--TTTS--EEEEEEEEEEETTTEEEEEEEB--TTSS--S-SSSSEEEEEEEE-GGGGB---SS--GGGS-TTS-SEEEEEETTSSEEEEEEPP-TT-SSSTT-EEEEETTT--EEEE-------S-TTT---EEEEEETTEEEEEEEEP---

Nearest PDB structures (foldseek):
  7kyx-assembly1_A  TM=3.047E-01  e=1.629E-02  Homo sapiens
  5o7v-assembly2_B  TM=4.188E-01  e=2.233E-01  Ralstonia solanacearum
  8pj2-assembly1_1  TM=2.014E-01  e=9.446E-01  Homo sapiens
  9hcj-assembly1_N0  TM=1.878E-01  e=8.489E-01  Dictyostelium discoideum
  7qp6-assembly1_1  TM=1.869E-01  e=1.302E+00  Homo sapiens

Foldseek 3Di:
DDDDDDDPPPPDPDPPDFDELEDPQWDWDDWHQWLVRKIWTWTAHPVQKTWIWIGHNVDTPDIAIHPDHPPQWDDWDDDPFWTKTWGWGDDPQKIKIWIQIFGQDCVLVLVQVVCVLLFFDDPQRDSVQASSGPRFTWIWMAGNPGGTDDTIGHPPVPFDDDDDPDPFEAEFEWEWPPVVTGHPDPDHQPQCPDPVHHQKTWTAGPVNQKIKIAGDDDPPDDRRHRWIWIAGSVRNYIDIFDFDADDDPPPPDQAGWTWDCDSVGTYIYGYDDPDD